Protein AF-A0A424RCD5-F1 (afdb_monomer)

Solvent-accessible surface area (backbone atoms only — not comparable to full-atom values): 13830 Å² total; per-residue (Å²): 140,82,89,87,83,87,81,89,76,94,71,66,87,71,79,89,50,65,74,92,49,44,70,61,50,51,52,49,51,43,37,52,25,28,23,62,54,42,90,41,71,51,64,66,77,45,49,52,58,20,28,84,32,96,59,64,53,74,64,32,55,50,52,47,34,47,45,50,33,60,59,46,42,39,78,43,80,54,61,27,58,76,74,22,81,33,33,68,60,50,53,56,49,51,52,51,46,48,58,62,43,64,76,47,88,55,71,60,46,41,84,61,47,64,70,91,50,71,70,43,50,50,25,42,51,48,43,54,49,23,58,72,72,65,16,54,27,36,39,28,72,28,75,78,38,60,65,47,50,40,38,42,38,58,55,58,87,78,30,38,33,40,30,35,17,67,35,70,66,42,28,62,61,41,57,64,41,53,70,39,48,55,39,78,44,78,79,52,94,50,45,66,62,31,46,23,55,50,40,53,50,43,42,73,68,70,84,45,55,54,82,41,38,30,26,38,50,38,68,57,81,69,46,95,86,35,77,47,79,44,83,44,40,41,50,76,41,43,64,98,81,69,70,83,131

Structure (mmCIF, N/CA/C/O backbone):
data_AF-A0A424RCD5-F1
#
_entry.id   AF-A0A424RCD5-F1
#
loop_
_atom_site.group_PDB
_atom_site.id
_atom_site.type_symbol
_atom_site.label_atom_id
_atom_site.label_alt_id
_atom_site.label_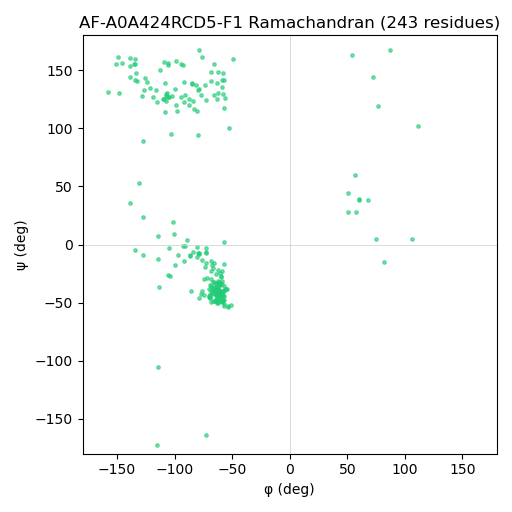comp_id
_atom_site.label_asym_id
_atom_site.label_entity_id
_atom_site.label_seq_id
_atom_site.pdbx_PDB_ins_code
_atom_site.Cartn_x
_atom_site.Cartn_y
_atom_site.Cartn_z
_atom_site.occupancy
_atom_site.B_iso_or_equiv
_atom_site.auth_seq_id
_atom_site.auth_comp_id
_atom_site.auth_asym_id
_atom_site.auth_atom_id
_atom_site.pdbx_PDB_model_num
ATOM 1 N N . ALA A 1 1 ? 18.171 35.944 -37.529 1.00 29.45 1 ALA A N 1
ATOM 2 C CA . ALA A 1 1 ? 18.985 34.961 -38.275 1.00 29.45 1 ALA A CA 1
ATOM 3 C C . ALA A 1 1 ? 19.417 33.894 -37.273 1.00 29.45 1 ALA A C 1
ATOM 5 O O . ALA A 1 1 ? 20.012 34.277 -36.284 1.00 29.45 1 ALA A O 1
ATOM 6 N N . ALA A 1 2 ? 19.064 32.613 -37.350 1.00 27.77 2 ALA A N 1
ATOM 7 C CA . ALA A 1 2 ? 18.501 31.804 -38.424 1.00 27.77 2 ALA A CA 1
ATOM 8 C C . ALA A 1 2 ? 17.348 30.911 -37.910 1.00 27.77 2 ALA A C 1
ATOM 10 O O . ALA A 1 2 ? 17.256 30.610 -36.725 1.00 27.77 2 ALA A O 1
ATOM 11 N N . ASN A 1 3 ? 16.464 30.550 -38.840 1.00 29.45 3 ASN A N 1
ATOM 12 C CA . ASN A 1 3 ? 15.275 29.711 -38.690 1.00 29.45 3 ASN A CA 1
ATOM 13 C C . ASN A 1 3 ? 15.567 28.301 -38.150 1.00 29.45 3 ASN A C 1
ATOM 15 O O . ASN A 1 3 ? 16.514 27.678 -38.616 1.00 29.45 3 ASN A O 1
ATOM 19 N N . LEU A 1 4 ? 14.628 27.732 -37.383 1.00 28.72 4 LEU A N 1
ATOM 20 C CA . LEU A 1 4 ? 13.978 26.475 -37.780 1.00 28.72 4 LEU A CA 1
ATOM 21 C C . LEU A 1 4 ? 12.616 26.297 -37.092 1.00 28.72 4 LEU A C 1
ATOM 23 O O . LEU A 1 4 ? 12.427 26.543 -35.907 1.00 28.72 4 LEU A O 1
ATOM 27 N N . GLN A 1 5 ? 11.654 25.958 -37.939 1.00 31.23 5 GLN A N 1
ATOM 28 C CA . GLN A 1 5 ? 10.218 25.869 -37.737 1.00 31.23 5 GLN A CA 1
ATOM 29 C C . GLN A 1 5 ? 9.789 24.444 -37.332 1.00 31.23 5 GLN A C 1
ATOM 31 O O . GLN A 1 5 ? 10.373 23.486 -37.823 1.00 31.23 5 GLN A O 1
ATOM 36 N N . ARG A 1 6 ? 8.643 24.369 -36.626 1.00 30.14 6 ARG A N 1
ATOM 37 C CA . ARG A 1 6 ? 7.600 23.303 -36.628 1.00 30.14 6 ARG A CA 1
ATOM 38 C C . ARG A 1 6 ? 7.855 21.968 -35.885 1.00 30.14 6 ARG A C 1
ATOM 40 O O . ARG A 1 6 ? 8.606 21.133 -36.356 1.00 30.14 6 ARG A O 1
ATOM 47 N N . GLY A 1 7 ? 6.991 21.705 -34.888 1.00 26.20 7 GLY A N 1
ATOM 48 C CA . GLY A 1 7 ? 6.018 20.590 -34.946 1.00 26.20 7 GLY A CA 1
ATOM 49 C C . GLY A 1 7 ? 6.180 19.374 -34.007 1.00 26.20 7 GLY A C 1
ATOM 50 O O . GLY A 1 7 ? 6.886 18.460 -34.388 1.00 26.20 7 GLY A O 1
ATOM 51 N N . HIS A 1 8 ? 5.371 19.337 -32.922 1.00 32.50 8 HIS A N 1
ATOM 52 C CA . HIS A 1 8 ? 4.776 18.178 -32.181 1.00 32.50 8 HIS A CA 1
ATOM 53 C C . HIS A 1 8 ? 5.672 17.031 -31.634 1.00 32.50 8 HIS A C 1
ATOM 55 O O . HIS A 1 8 ? 6.737 16.796 -32.182 1.00 32.50 8 HIS A O 1
ATOM 61 N N . PRO A 1 9 ? 5.207 16.174 -30.685 1.00 35.12 9 PRO A N 1
ATOM 62 C CA . PRO A 1 9 ? 4.202 16.278 -29.612 1.00 35.12 9 PRO A CA 1
ATOM 63 C C . PRO A 1 9 ? 4.869 16.135 -28.212 1.00 35.12 9 PRO A C 1
ATOM 65 O O . PRO A 1 9 ? 6.084 16.129 -28.100 1.00 35.12 9 PRO A O 1
ATOM 68 N N . CYS A 1 10 ? 4.092 16.052 -27.126 1.00 35.56 10 CYS A N 1
ATOM 69 C CA . CYS A 1 10 ? 4.592 15.821 -25.763 1.00 35.56 10 CYS A CA 1
ATOM 70 C C . CYS A 1 10 ? 5.504 14.580 -25.660 1.00 35.56 10 CYS A C 1
ATOM 72 O O . CYS A 1 10 ? 5.005 13.460 -25.559 1.00 35.56 10 CYS A O 1
ATOM 74 N N . GLU A 1 11 ? 6.820 14.779 -25.638 1.00 37.00 11 GLU A N 1
ATOM 75 C CA . GLU A 1 11 ? 7.787 13.746 -25.276 1.00 37.00 11 GLU A CA 1
ATOM 76 C C . GLU A 1 11 ? 7.954 13.703 -23.752 1.00 37.00 11 GLU A C 1
ATOM 78 O O . GLU A 1 11 ? 7.956 14.727 -23.064 1.00 37.00 11 GLU A O 1
ATOM 83 N N . SER A 1 12 ? 8.036 12.485 -23.218 1.00 45.16 12 SER A N 1
ATOM 84 C CA . SER A 1 12 ? 8.311 12.181 -21.814 1.00 45.16 12 SER A CA 1
ATOM 85 C C . SER A 1 12 ? 9.542 12.955 -21.297 1.00 45.16 12 SER A C 1
ATOM 87 O O . SER A 1 12 ? 10.403 13.318 -22.097 1.00 45.16 12 SER A O 1
ATOM 89 N N . PRO A 1 13 ? 9.722 13.136 -19.972 1.00 48.22 13 PRO A N 1
ATOM 90 C CA . PRO A 1 13 ? 10.833 13.903 -19.372 1.00 48.22 13 PRO A CA 1
ATOM 91 C C . PRO A 1 13 ? 12.272 13.459 -19.732 1.00 48.22 13 PRO A C 1
ATOM 93 O O . PRO A 1 13 ? 13.233 14.008 -19.201 1.00 48.22 13 PRO A O 1
ATOM 96 N N . GLY A 1 14 ? 12.439 12.448 -20.588 1.00 46.38 14 GLY A N 1
ATOM 97 C CA . GLY A 1 14 ? 13.715 11.857 -20.982 1.00 46.38 14 GLY A CA 1
ATOM 98 C C . GLY A 1 14 ? 14.504 12.615 -22.053 1.00 46.38 14 GLY A C 1
ATOM 99 O O . GLY A 1 14 ? 15.600 12.172 -22.373 1.00 46.38 14 GLY A O 1
ATOM 100 N N . VAL A 1 15 ? 14.002 13.726 -22.606 1.00 47.88 15 VAL A N 1
ATOM 101 C CA . VAL A 1 15 ? 14.650 14.391 -23.760 1.00 47.88 15 VAL A CA 1
ATOM 102 C C . VAL A 1 15 ? 15.502 15.613 -23.377 1.00 47.88 15 VAL A C 1
ATOM 104 O O . VAL A 1 15 ? 16.409 15.985 -24.114 1.00 47.88 15 VAL A O 1
ATOM 107 N N . GLU A 1 16 ? 15.331 16.184 -22.179 1.00 64.12 16 GLU A N 1
ATOM 108 C CA . GLU A 1 16 ? 16.123 17.349 -21.722 1.00 64.12 16 GLU A CA 1
ATOM 109 C C . GLU A 1 16 ? 17.210 17.008 -20.683 1.00 64.12 16 GLU A C 1
ATOM 111 O O . GLU A 1 16 ? 17.978 17.874 -20.258 1.00 64.12 16 GLU A O 1
ATOM 116 N N . ILE A 1 17 ? 17.303 15.744 -20.256 1.00 74.19 17 ILE A N 1
ATOM 117 C CA . ILE A 1 17 ? 18.169 15.306 -19.154 1.00 74.19 17 ILE A CA 1
ATOM 118 C C . ILE A 1 17 ? 19.156 14.252 -19.655 1.00 74.19 17 ILE A C 1
ATOM 120 O O . ILE A 1 17 ? 18.783 13.297 -20.328 1.00 74.19 17 ILE A O 1
ATOM 124 N N . ARG A 1 18 ? 20.433 14.395 -19.277 1.00 81.50 18 ARG A N 1
ATOM 125 C CA . ARG A 1 18 ? 21.473 13.420 -19.631 1.00 81.50 18 ARG A CA 1
ATOM 126 C C . ARG A 1 18 ? 21.167 12.046 -19.018 1.00 81.50 18 ARG A C 1
ATOM 128 O O . ARG A 1 18 ? 20.910 11.947 -17.816 1.00 81.50 18 ARG A O 1
ATOM 135 N N . LEU A 1 19 ? 21.214 10.989 -19.828 1.00 81.56 19 LEU A N 1
ATOM 136 C CA . LEU A 1 19 ? 20.795 9.640 -19.423 1.00 81.56 19 LEU A CA 1
ATOM 137 C C . LEU A 1 19 ? 21.582 9.114 -18.212 1.00 81.56 19 LEU A C 1
ATOM 139 O O . LEU A 1 19 ? 21.016 8.454 -17.343 1.00 81.56 19 LEU A O 1
ATOM 143 N N . GLU A 1 20 ? 22.860 9.472 -18.080 1.00 86.62 20 GLU A N 1
ATOM 144 C CA . GLU A 1 20 ? 23.712 9.028 -16.975 1.00 86.62 20 GLU A CA 1
ATOM 145 C C . GLU A 1 20 ? 23.296 9.579 -15.600 1.00 86.62 20 GLU A C 1
ATOM 147 O O . GLU A 1 20 ? 23.665 9.015 -14.568 1.00 86.62 20 GLU A O 1
ATOM 152 N N . VAL A 1 21 ? 22.522 10.673 -15.550 1.00 89.25 21 VAL A N 1
ATOM 153 C CA . VAL A 1 21 ? 22.021 11.235 -14.284 1.00 89.25 21 VAL A CA 1
ATOM 154 C C . VAL A 1 21 ? 20.597 10.797 -13.951 1.00 89.25 21 VAL A C 1
ATOM 156 O O . VAL A 1 21 ? 20.154 11.029 -12.823 1.00 89.25 21 VAL A O 1
ATOM 159 N N . LEU A 1 22 ? 19.893 10.139 -14.878 1.00 87.44 22 LEU A N 1
ATOM 160 C CA . LEU A 1 22 ? 18.488 9.765 -14.717 1.00 87.44 22 LEU A CA 1
ATOM 161 C C . LEU A 1 22 ? 18.237 8.903 -13.461 1.00 87.44 22 LEU A C 1
ATOM 163 O O . LEU A 1 22 ? 17.390 9.306 -12.656 1.00 87.44 22 LEU A O 1
ATOM 167 N N . PRO A 1 23 ? 19.019 7.836 -13.170 1.00 88.06 23 PRO A N 1
ATOM 168 C CA . PRO A 1 23 ? 18.808 7.040 -11.955 1.00 88.06 23 PRO A CA 1
ATOM 169 C C . PRO A 1 23 ? 18.978 7.856 -10.666 1.00 88.06 23 PRO A C 1
ATOM 171 O O . PRO A 1 23 ? 18.259 7.676 -9.683 1.00 88.06 23 PRO A O 1
ATOM 174 N N . ARG A 1 24 ? 19.915 8.816 -10.663 1.00 91.25 24 ARG A N 1
ATOM 175 C CA . ARG A 1 24 ? 20.140 9.702 -9.509 1.00 91.25 24 ARG A CA 1
ATOM 176 C C . ARG A 1 24 ? 18.962 10.650 -9.293 1.00 91.25 24 ARG A C 1
ATOM 178 O O . ARG A 1 24 ? 18.611 10.926 -8.146 1.00 91.25 24 ARG A O 1
ATOM 185 N N . ILE A 1 25 ? 18.376 11.164 -10.372 1.00 92.56 25 ILE A N 1
ATOM 186 C CA . ILE A 1 25 ? 17.228 12.074 -10.315 1.00 92.56 25 ILE A CA 1
ATOM 187 C C . ILE A 1 25 ? 15.981 11.333 -9.840 1.00 92.56 25 ILE A C 1
ATOM 189 O O . ILE A 1 25 ? 15.326 11.832 -8.927 1.00 92.56 25 ILE A O 1
ATOM 193 N N . GLN A 1 26 ? 15.704 10.140 -10.374 1.00 93.12 26 GLN A N 1
ATOM 194 C CA . GLN A 1 26 ? 14.600 9.292 -9.917 1.00 93.12 26 GLN A CA 1
ATOM 195 C C . GLN A 1 26 ? 14.683 9.053 -8.409 1.00 93.12 26 GLN A C 1
ATOM 197 O O . GLN A 1 26 ? 13.758 9.403 -7.675 1.00 93.12 26 GLN A O 1
ATOM 202 N N . ARG A 1 27 ? 15.832 8.563 -7.926 1.00 94.31 27 ARG A N 1
ATOM 203 C CA . ARG A 1 27 ? 16.041 8.310 -6.497 1.00 94.31 27 ARG A CA 1
ATOM 204 C C . ARG A 1 27 ? 15.840 9.558 -5.646 1.00 94.31 27 ARG A C 1
ATOM 206 O O . ARG A 1 27 ? 15.285 9.476 -4.553 1.00 94.31 27 ARG A O 1
ATOM 213 N N . ARG A 1 28 ? 16.299 10.720 -6.124 1.00 95.38 28 ARG A N 1
ATOM 214 C CA . ARG A 1 28 ? 16.092 11.997 -5.429 1.00 95.38 28 ARG A CA 1
ATOM 215 C C . ARG A 1 28 ? 14.606 12.343 -5.339 1.00 95.38 28 ARG A C 1
ATOM 217 O O . ARG A 1 28 ? 14.162 12.725 -4.265 1.00 95.38 28 ARG A O 1
ATOM 224 N N . ILE A 1 29 ? 13.855 12.196 -6.431 1.00 95.94 29 ILE A N 1
ATOM 225 C CA . ILE A 1 29 ? 12.412 12.472 -6.467 1.00 95.94 29 ILE A CA 1
ATOM 226 C C . ILE A 1 29 ? 11.671 11.542 -5.504 1.00 95.94 29 ILE A C 1
ATOM 228 O O . ILE A 1 29 ? 10.932 12.035 -4.656 1.00 95.94 29 ILE A O 1
ATOM 232 N N . ILE A 1 30 ? 11.915 10.230 -5.583 1.00 95.31 30 ILE A N 1
ATOM 233 C CA . ILE A 1 30 ? 11.279 9.234 -4.707 1.00 95.31 30 ILE A CA 1
ATOM 234 C C . ILE A 1 30 ? 11.575 9.546 -3.239 1.00 95.31 30 ILE A C 1
ATOM 236 O O . ILE A 1 30 ? 10.650 9.637 -2.436 1.00 95.31 30 ILE A O 1
ATOM 240 N N . ARG A 1 31 ? 12.842 9.816 -2.897 1.00 96.00 31 ARG A N 1
ATOM 241 C CA . ARG A 1 31 ? 13.234 10.209 -1.538 1.00 96.00 31 ARG A CA 1
ATOM 242 C C . ARG A 1 31 ? 12.489 11.450 -1.059 1.00 96.00 31 ARG A C 1
ATOM 244 O O . ARG A 1 31 ? 11.928 11.434 0.028 1.00 96.00 31 ARG A O 1
ATOM 251 N N . THR A 1 32 ? 12.474 12.524 -1.848 1.00 96.62 32 THR A N 1
ATOM 252 C CA . THR A 1 32 ? 11.785 13.764 -1.464 1.00 96.62 32 THR A CA 1
ATOM 253 C C . THR A 1 32 ? 10.282 13.541 -1.300 1.00 96.62 32 THR A C 1
ATOM 255 O O . THR A 1 32 ? 9.686 14.063 -0.364 1.00 96.62 32 THR A O 1
ATOM 258 N N . CYS A 1 33 ? 9.664 12.743 -2.171 1.00 95.62 33 CYS A N 1
ATOM 259 C CA . CYS A 1 33 ? 8.265 12.351 -2.044 1.00 95.62 33 CYS A CA 1
ATOM 260 C C . CYS A 1 33 ? 8.003 11.596 -0.733 1.00 95.62 33 CYS A C 1
ATOM 262 O O . CYS A 1 33 ? 7.111 11.998 0.013 1.00 95.62 33 CYS A O 1
ATOM 264 N N . ALA A 1 34 ? 8.822 10.591 -0.412 1.00 94.38 34 ALA A N 1
ATOM 265 C CA . ALA A 1 34 ? 8.736 9.831 0.833 1.00 94.38 34 ALA A CA 1
ATOM 266 C C . ALA A 1 34 ? 8.897 10.728 2.075 1.00 94.38 34 ALA A C 1
ATOM 268 O O . ALA A 1 34 ? 8.050 10.703 2.964 1.00 94.38 34 ALA A O 1
ATOM 269 N N . GLU A 1 35 ? 9.915 11.594 2.104 1.00 95.62 35 GLU A N 1
ATOM 270 C CA . GLU A 1 35 ? 10.158 12.544 3.203 1.00 95.62 35 GLU A CA 1
ATOM 271 C C . GLU A 1 35 ? 9.010 13.549 3.390 1.00 95.62 35 GLU A C 1
ATOM 273 O O . GLU A 1 35 ? 8.736 13.983 4.507 1.00 95.62 35 GLU A O 1
ATOM 278 N N . MET A 1 36 ? 8.321 13.930 2.311 1.00 95.38 36 MET A N 1
ATOM 279 C CA . MET A 1 36 ? 7.178 14.851 2.349 1.00 95.38 36 MET A CA 1
ATOM 280 C C . MET A 1 36 ? 5.823 14.145 2.517 1.00 95.38 36 MET A C 1
ATOM 282 O O . MET A 1 36 ? 4.788 14.815 2.516 1.00 95.38 36 MET A O 1
ATOM 286 N N . GLY A 1 37 ? 5.786 12.811 2.588 1.00 93.00 37 GLY A N 1
ATOM 287 C CA . GLY A 1 37 ? 4.535 12.050 2.605 1.00 93.00 37 GLY A CA 1
ATOM 288 C C . GLY A 1 37 ? 3.675 12.280 1.353 1.00 93.00 37 GLY A C 1
ATOM 289 O O . GLY A 1 37 ? 2.450 12.420 1.435 1.00 93.00 37 GLY A O 1
ATOM 290 N N . LYS A 1 38 ? 4.314 12.395 0.188 1.00 92.31 38 LYS A N 1
ATOM 291 C CA . LYS A 1 38 ? 3.658 12.505 -1.116 1.00 92.31 38 LYS A CA 1
ATOM 292 C C . LYS A 1 38 ? 3.844 11.211 -1.887 1.00 92.31 38 LYS A C 1
ATOM 294 O O . LYS A 1 38 ? 4.939 10.671 -1.940 1.00 92.31 38 LYS A O 1
ATOM 299 N N . ARG A 1 39 ? 2.775 10.786 -2.554 1.00 90.31 39 ARG A N 1
ATOM 300 C CA . ARG A 1 39 ? 2.794 9.584 -3.386 1.00 90.31 39 ARG A CA 1
ATOM 301 C C . ARG A 1 39 ? 3.667 9.780 -4.618 1.00 90.31 39 ARG A C 1
ATOM 303 O O . ARG A 1 39 ? 3.594 10.839 -5.249 1.00 90.31 39 ARG A O 1
ATOM 310 N N . VAL A 1 40 ? 4.407 8.747 -4.992 1.00 93.44 40 VAL A N 1
ATOM 311 C CA . VAL A 1 40 ? 5.237 8.707 -6.195 1.00 93.44 40 VAL A CA 1
ATOM 312 C C . VAL A 1 40 ? 4.904 7.478 -7.035 1.00 93.44 40 VAL A C 1
ATOM 314 O O . VAL A 1 40 ? 4.783 6.365 -6.530 1.00 93.44 40 VAL A O 1
ATOM 317 N N . ILE A 1 41 ? 4.740 7.695 -8.338 1.00 94.69 41 ILE A N 1
ATOM 318 C CA . ILE A 1 41 ? 4.523 6.630 -9.317 1.00 94.69 41 ILE A CA 1
ATOM 319 C C . ILE A 1 41 ? 5.727 6.636 -10.247 1.00 94.69 41 ILE A C 1
ATOM 321 O O . ILE A 1 41 ? 6.012 7.662 -10.865 1.00 94.69 41 ILE A O 1
ATOM 325 N N . VAL A 1 42 ? 6.421 5.505 -10.344 1.00 94.44 42 VAL A N 1
ATOM 326 C CA . VAL A 1 42 ? 7.461 5.314 -11.359 1.00 94.44 42 VAL A CA 1
ATOM 327 C C . VAL A 1 42 ? 6.783 4.786 -12.616 1.00 94.44 42 VAL A C 1
ATOM 329 O O . VAL A 1 42 ? 6.018 3.821 -12.566 1.00 94.44 42 VAL A O 1
ATOM 332 N N . ALA A 1 43 ? 6.998 5.470 -13.732 1.00 91.94 43 ALA A N 1
ATOM 333 C CA . ALA A 1 43 ? 6.286 5.222 -14.974 1.00 91.94 43 ALA A CA 1
ATOM 334 C C . ALA A 1 43 ? 7.245 5.196 -16.158 1.00 91.94 43 ALA A C 1
ATOM 336 O O . ALA A 1 43 ? 8.299 5.827 -16.109 1.00 91.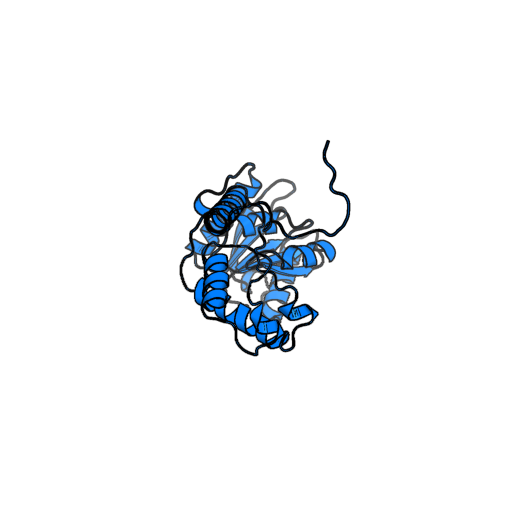94 43 ALA A O 1
ATOM 337 N N . THR A 1 44 ? 6.777 4.563 -17.238 1.00 81.88 44 THR A N 1
ATOM 338 C CA . THR A 1 44 ? 7.439 4.394 -18.544 1.00 81.88 44 THR A CA 1
ATOM 339 C C . THR A 1 44 ? 8.602 3.402 -18.551 1.00 81.88 44 THR A C 1
ATOM 341 O O . THR A 1 44 ? 9.320 3.266 -17.571 1.00 81.88 44 THR A O 1
ATOM 344 N N . HIS A 1 45 ? 8.723 2.679 -19.668 1.00 79.69 45 HIS A N 1
ATOM 345 C CA . HIS A 1 45 ? 9.806 1.744 -20.005 1.00 79.69 45 HIS A CA 1
ATOM 346 C C . HIS A 1 45 ? 10.146 0.685 -18.936 1.00 79.69 45 HIS A C 1
ATOM 348 O O . HIS A 1 45 ? 11.268 0.192 -18.878 1.00 79.69 45 HIS A O 1
ATOM 354 N N . MET A 1 46 ? 9.167 0.294 -18.111 1.00 91.75 46 MET A N 1
ATOM 355 C CA . MET A 1 46 ? 9.393 -0.658 -17.019 1.00 91.75 46 MET A CA 1
ATOM 356 C C . MET A 1 46 ? 9.549 -2.092 -17.539 1.00 91.75 46 MET A C 1
ATOM 358 O O . MET A 1 46 ? 10.416 -2.824 -17.074 1.00 91.75 46 MET A O 1
ATOM 362 N N . LEU A 1 47 ? 8.707 -2.507 -18.493 1.00 94.88 47 LEU A N 1
ATOM 363 C CA . LEU A 1 47 ? 8.733 -3.841 -19.108 1.00 94.88 47 LEU A CA 1
ATOM 364 C C . LEU A 1 47 ? 8.491 -3.740 -20.627 1.00 94.88 47 LEU A C 1
ATOM 366 O O . LEU A 1 47 ? 7.807 -4.576 -21.214 1.00 94.88 47 LEU A O 1
ATOM 370 N N . GLU A 1 48 ? 9.004 -2.689 -21.269 1.00 93.56 48 GLU A N 1
ATOM 371 C CA . GLU A 1 48 ? 8.669 -2.298 -22.645 1.00 93.56 48 GLU A CA 1
ATOM 372 C C . GLU A 1 48 ? 8.859 -3.412 -23.682 1.00 93.56 48 GLU A C 1
ATOM 374 O O . GLU A 1 48 ? 8.017 -3.605 -24.564 1.00 93.56 48 GLU A O 1
ATOM 379 N N . SER A 1 49 ? 9.910 -4.221 -23.551 1.00 95.44 49 SER A N 1
ATOM 380 C CA . SER A 1 49 ? 10.174 -5.354 -24.435 1.00 95.44 49 SER A CA 1
ATOM 381 C C . SER A 1 49 ? 9.027 -6.370 -24.449 1.00 95.44 49 SER A C 1
ATOM 383 O O . SER A 1 49 ? 8.847 -7.082 -25.445 1.00 95.44 49 SER A O 1
ATOM 385 N N . MET A 1 50 ? 8.197 -6.398 -23.398 1.00 95.56 50 MET A N 1
ATOM 386 C CA . MET A 1 50 ? 7.025 -7.263 -23.300 1.00 95.56 50 MET A CA 1
ATOM 387 C C . MET A 1 50 ? 5.848 -6.845 -24.190 1.00 95.56 50 MET A C 1
ATOM 389 O O . MET A 1 50 ? 4.882 -7.598 -24.330 1.00 95.56 50 MET A O 1
ATOM 393 N N . ILE A 1 51 ? 5.924 -5.684 -24.851 1.00 94.62 51 ILE A N 1
ATOM 394 C CA . ILE A 1 51 ? 4.986 -5.324 -25.923 1.00 94.62 51 ILE A CA 1
ATOM 395 C C . ILE A 1 51 ? 5.034 -6.388 -27.029 1.00 94.62 51 ILE A C 1
ATOM 397 O O . ILE A 1 51 ? 3.989 -6.844 -27.502 1.00 94.62 51 ILE A O 1
ATOM 401 N N . ALA A 1 52 ? 6.243 -6.812 -27.409 1.00 95.94 52 ALA A N 1
ATOM 402 C CA . ALA A 1 52 ? 6.471 -7.784 -28.474 1.00 95.94 52 ALA A CA 1
ATOM 403 C C . ALA A 1 52 ? 6.835 -9.187 -27.960 1.00 95.94 52 ALA A C 1
ATOM 405 O O . ALA A 1 52 ? 6.547 -10.167 -28.651 1.00 95.94 52 ALA A O 1
ATOM 406 N N . ASN A 1 53 ? 7.440 -9.293 -26.771 1.00 95.88 53 ASN A N 1
ATOM 407 C CA . ASN A 1 53 ? 8.009 -10.532 -26.238 1.00 95.88 53 ASN A CA 1
ATOM 408 C C . ASN A 1 53 ? 7.247 -11.059 -25.017 1.00 95.88 53 ASN A C 1
ATOM 410 O O . ASN A 1 53 ? 6.708 -10.312 -24.212 1.00 95.88 53 ASN A O 1
ATOM 414 N N . ALA A 1 54 ? 7.246 -12.376 -24.822 1.00 94.56 54 ALA A N 1
ATOM 415 C CA . ALA A 1 54 ? 6.556 -12.983 -23.683 1.00 94.56 54 ALA A CA 1
ATOM 416 C C . ALA A 1 54 ? 7.340 -12.898 -22.358 1.00 94.56 54 ALA A C 1
ATOM 418 O O . ALA A 1 54 ? 6.814 -13.328 -21.328 1.00 94.56 54 ALA A O 1
ATOM 419 N N . MET A 1 55 ? 8.594 -12.440 -22.385 1.00 95.81 55 MET A N 1
ATOM 420 C CA . MET A 1 55 ? 9.480 -12.295 -21.226 1.00 95.81 55 MET A CA 1
ATOM 421 C C . MET A 1 55 ? 10.247 -10.973 -21.326 1.00 95.81 55 MET A C 1
ATOM 423 O O . MET A 1 55 ? 10.628 -10.608 -22.441 1.00 95.81 55 MET A O 1
ATOM 427 N N . PRO A 1 56 ? 10.501 -10.293 -20.196 1.00 96.69 56 PRO A N 1
ATOM 428 C CA . PRO A 1 56 ? 11.319 -9.093 -20.176 1.00 96.69 56 PRO A CA 1
ATOM 429 C C . PRO A 1 56 ? 12.812 -9.426 -20.233 1.00 96.69 56 PRO A C 1
ATOM 431 O O . PRO A 1 56 ? 13.250 -10.558 -20.002 1.00 96.69 56 PRO A O 1
ATOM 434 N N . THR A 1 57 ? 13.610 -8.400 -20.481 1.00 96.88 57 THR A N 1
ATOM 435 C CA . THR A 1 57 ? 15.065 -8.439 -20.379 1.00 96.88 57 THR A CA 1
ATOM 436 C C . THR A 1 57 ? 15.528 -8.400 -18.919 1.00 96.88 57 THR A C 1
ATOM 438 O O . THR A 1 57 ? 14.817 -7.964 -18.014 1.00 96.88 57 THR A O 1
ATOM 441 N N . ARG A 1 58 ? 16.780 -8.807 -18.671 1.00 95.75 58 ARG A N 1
ATOM 442 C CA . ARG A 1 58 ? 17.392 -8.704 -17.331 1.00 95.75 58 ARG A CA 1
ATOM 443 C C . ARG A 1 58 ? 17.483 -7.260 -16.827 1.00 95.75 58 ARG A C 1
ATOM 445 O O . ARG A 1 58 ? 17.399 -7.041 -15.620 1.00 95.75 58 ARG A O 1
ATOM 452 N N . ALA A 1 59 ? 17.676 -6.304 -17.736 1.00 93.44 59 ALA A N 1
ATOM 453 C CA . ALA A 1 59 ? 17.765 -4.889 -17.399 1.00 93.44 59 ALA A CA 1
ATOM 454 C C . ALA A 1 59 ? 16.421 -4.370 -16.869 1.00 93.44 59 ALA A C 1
ATOM 456 O O . ALA A 1 59 ? 16.383 -3.832 -15.772 1.00 93.44 59 ALA A O 1
ATOM 457 N N . GLU A 1 60 ? 15.321 -4.650 -17.572 1.00 95.62 60 GLU A N 1
ATOM 458 C CA . GLU A 1 60 ? 13.962 -4.264 -17.159 1.00 95.62 60 GLU A CA 1
ATOM 459 C C . GLU A 1 60 ? 13.561 -4.877 -15.813 1.00 95.62 60 GLU A C 1
ATOM 461 O O . GLU A 1 60 ? 13.045 -4.188 -14.938 1.00 95.62 60 GLU A O 1
ATOM 466 N N . VAL A 1 61 ? 13.873 -6.161 -15.594 1.00 96.25 61 VAL A N 1
ATOM 467 C CA . VAL A 1 61 ? 13.636 -6.807 -14.290 1.00 96.25 61 VAL A CA 1
ATOM 468 C C . VAL A 1 61 ? 14.381 -6.076 -13.171 1.00 96.25 61 VAL A C 1
ATOM 470 O O . VAL A 1 61 ? 13.829 -5.872 -12.091 1.00 96.25 61 VAL A O 1
ATOM 473 N N . THR A 1 62 ? 15.627 -5.671 -13.429 1.00 94.38 62 THR A N 1
ATOM 474 C CA . THR A 1 62 ? 16.447 -4.932 -12.460 1.00 94.38 62 THR A CA 1
ATOM 475 C C . THR A 1 62 ? 15.887 -3.532 -12.211 1.00 94.38 62 THR A C 1
ATOM 477 O O . THR A 1 62 ? 15.898 -3.073 -11.073 1.00 94.38 62 THR A O 1
ATOM 480 N N . ASP A 1 63 ? 15.361 -2.869 -13.238 1.00 93.62 63 ASP A N 1
ATOM 481 C CA . ASP A 1 63 ? 14.813 -1.517 -13.129 1.00 93.62 63 ASP A CA 1
ATOM 482 C C . ASP A 1 63 ? 13.501 -1.493 -12.329 1.00 93.62 63 ASP A C 1
ATOM 484 O O . ASP A 1 63 ? 13.354 -0.707 -11.390 1.00 93.62 63 ASP A O 1
ATOM 488 N N . VAL A 1 64 ? 12.598 -2.448 -12.593 1.00 95.69 64 VAL A N 1
ATOM 489 C CA . VAL A 1 64 ? 11.392 -2.674 -11.777 1.00 95.69 64 VAL A CA 1
ATOM 490 C C . VAL A 1 64 ? 11.775 -2.977 -10.330 1.00 95.69 64 VAL A C 1
ATOM 492 O O . VAL A 1 64 ? 11.244 -2.352 -9.412 1.00 95.69 64 VAL A O 1
ATOM 495 N N . ALA A 1 65 ? 12.719 -3.896 -10.107 1.00 95.12 65 ALA A N 1
ATOM 496 C CA . ALA A 1 65 ? 13.170 -4.242 -8.762 1.00 95.12 65 ALA A CA 1
ATOM 497 C C . ALA A 1 65 ? 13.768 -3.030 -8.029 1.00 95.12 65 ALA A C 1
ATOM 499 O O . ALA A 1 65 ? 13.469 -2.817 -6.857 1.00 95.12 65 ALA A O 1
ATOM 500 N N . ASN A 1 66 ? 14.556 -2.194 -8.708 1.00 94.12 66 ASN A N 1
ATOM 501 C CA . ASN A 1 66 ? 15.113 -0.979 -8.119 1.00 94.12 66 ASN A CA 1
ATOM 502 C C . ASN A 1 66 ? 14.022 0.026 -7.737 1.00 94.12 66 ASN A C 1
ATOM 504 O O . ASN A 1 66 ? 14.081 0.568 -6.639 1.00 94.12 66 ASN A O 1
ATOM 508 N N . ALA A 1 67 ? 13.007 0.238 -8.578 1.00 94.25 67 ALA A N 1
ATOM 509 C CA . ALA A 1 67 ? 11.890 1.127 -8.251 1.00 94.25 67 ALA A CA 1
ATOM 510 C C . ALA A 1 67 ? 11.115 0.656 -7.003 1.00 94.25 67 ALA A C 1
ATOM 512 O O . ALA A 1 67 ? 10.760 1.470 -6.147 1.00 94.25 67 ALA A O 1
ATOM 513 N N . VAL A 1 68 ? 10.900 -0.658 -6.858 1.00 93.81 68 VAL A N 1
ATOM 514 C CA . VAL A 1 68 ? 10.277 -1.245 -5.656 1.00 93.81 68 VAL A CA 1
ATOM 515 C C . VAL A 1 68 ? 11.190 -1.113 -4.432 1.00 93.81 68 VAL A C 1
ATOM 517 O O . VAL A 1 68 ? 10.722 -0.764 -3.348 1.00 93.81 68 VAL A O 1
ATOM 520 N N . TYR A 1 69 ? 12.492 -1.358 -4.597 1.00 93.25 69 TYR A N 1
ATOM 521 C CA . TYR A 1 69 ? 13.494 -1.259 -3.530 1.00 93.25 69 TYR A CA 1
ATOM 522 C C . TYR A 1 69 ? 13.699 0.184 -3.037 1.00 93.25 69 TYR A C 1
ATOM 524 O O . TYR A 1 69 ? 13.941 0.420 -1.852 1.00 93.25 69 TYR A O 1
ATOM 532 N N . GLU A 1 70 ? 13.549 1.157 -3.937 1.00 93.19 70 GLU A N 1
ATOM 533 C CA . GLU A 1 70 ? 13.506 2.593 -3.641 1.00 93.19 70 GLU A CA 1
ATOM 534 C C . GLU A 1 70 ? 12.194 3.027 -2.965 1.00 93.19 70 GLU A C 1
ATOM 536 O O . GLU A 1 70 ? 12.090 4.175 -2.546 1.00 93.19 70 GLU A O 1
ATOM 541 N N . GLU A 1 71 ? 11.244 2.103 -2.790 1.00 91.44 71 GLU A N 1
ATOM 542 C CA . GLU A 1 71 ? 9.958 2.287 -2.114 1.00 91.44 71 GLU A CA 1
ATOM 543 C C . GLU A 1 71 ? 8.976 3.212 -2.845 1.00 91.44 71 GLU A C 1
ATOM 545 O O . GLU A 1 71 ? 8.225 3.956 -2.216 1.00 91.44 71 GLU A O 1
ATOM 550 N N . ALA A 1 72 ? 8.930 3.141 -4.180 1.00 92.50 72 ALA A N 1
ATOM 551 C CA . ALA A 1 72 ? 7.858 3.784 -4.936 1.00 92.50 72 ALA A CA 1
ATOM 552 C C . ALA A 1 72 ? 6.467 3.256 -4.518 1.00 92.50 72 ALA A C 1
ATOM 554 O O . ALA A 1 72 ? 6.294 2.057 -4.292 1.00 92.50 72 ALA A O 1
ATOM 555 N N . ASP A 1 73 ? 5.453 4.130 -4.457 1.00 90.25 73 ASP A N 1
ATOM 556 C CA . ASP A 1 73 ? 4.092 3.728 -4.067 1.00 90.25 73 ASP A CA 1
ATOM 557 C C . ASP A 1 73 ? 3.414 2.853 -5.122 1.00 90.25 73 ASP A C 1
ATOM 559 O O . ASP A 1 73 ? 2.614 1.977 -4.793 1.00 90.25 73 ASP A O 1
ATOM 563 N N . ALA A 1 74 ? 3.705 3.121 -6.396 1.00 92.50 74 ALA A N 1
ATOM 564 C CA . ALA A 1 74 ? 3.181 2.360 -7.515 1.00 92.50 74 ALA A CA 1
ATOM 565 C C . ALA A 1 74 ? 4.142 2.370 -8.706 1.00 92.50 74 ALA A C 1
ATOM 567 O O . ALA A 1 74 ? 4.919 3.306 -8.913 1.00 92.50 74 ALA A O 1
ATOM 568 N N . ILE A 1 75 ? 4.013 1.332 -9.528 1.00 94.12 75 ILE A N 1
ATOM 569 C CA . ILE A 1 75 ? 4.688 1.212 -10.816 1.00 94.12 75 ILE A CA 1
ATOM 570 C C . ILE A 1 75 ? 3.624 1.182 -11.908 1.00 94.12 75 ILE A C 1
ATOM 572 O O . ILE A 1 75 ? 2.621 0.476 -11.793 1.00 94.12 75 ILE A O 1
ATOM 576 N N . MET A 1 76 ? 3.833 1.968 -12.961 1.00 95.44 76 MET A N 1
ATOM 577 C CA . MET A 1 76 ? 2.905 2.093 -14.077 1.00 95.44 76 MET A CA 1
ATOM 578 C C . MET A 1 76 ? 3.407 1.340 -15.309 1.00 95.44 76 MET A C 1
ATOM 580 O O . MET A 1 76 ? 4.496 1.607 -15.813 1.00 95.44 76 MET A O 1
ATOM 584 N N . LEU A 1 77 ? 2.546 0.473 -15.840 1.00 94.44 77 LEU A N 1
ATOM 585 C CA . LEU A 1 77 ? 2.673 -0.094 -17.181 1.00 94.44 77 LEU A CA 1
ATOM 586 C C . LEU A 1 77 ? 1.913 0.788 -18.176 1.00 94.44 77 LEU A C 1
ATOM 588 O O . LEU A 1 77 ? 0.827 1.281 -17.874 1.00 94.44 77 LEU A O 1
ATOM 592 N N . SER A 1 78 ? 2.493 0.992 -19.353 1.00 93.12 78 SER A N 1
ATOM 593 C CA . SER A 1 78 ? 1.980 1.856 -20.417 1.00 93.12 78 SER A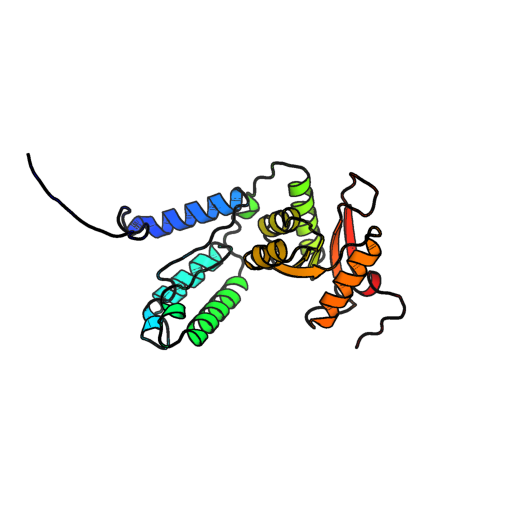 CA 1
ATOM 594 C C . SER A 1 78 ? 1.604 1.013 -21.643 1.00 93.12 78 SER A C 1
ATOM 596 O O . SER A 1 78 ? 0.592 0.303 -21.622 1.00 93.12 78 SER A O 1
ATOM 598 N N . GLY A 1 79 ? 2.413 1.054 -22.709 1.00 92.12 79 GLY A N 1
ATOM 599 C CA . GLY A 1 79 ? 2.169 0.309 -23.945 1.00 92.12 79 GLY A CA 1
ATOM 600 C C . GLY A 1 79 ? 2.097 -1.204 -23.733 1.00 92.12 79 GLY A C 1
ATOM 601 O O . GLY A 1 79 ? 1.352 -1.884 -24.437 1.00 92.12 79 GLY A O 1
ATOM 602 N N . GLU A 1 80 ? 2.780 -1.719 -22.709 1.00 94.44 80 GLU A N 1
ATOM 603 C CA . GLU A 1 80 ? 2.832 -3.137 -22.360 1.00 94.44 80 GLU A CA 1
ATOM 604 C C . GLU A 1 80 ? 1.446 -3.738 -22.099 1.00 94.44 80 GLU A C 1
ATOM 606 O O . GLU A 1 80 ? 1.195 -4.892 -22.444 1.00 94.44 80 GLU A O 1
ATOM 611 N N . THR A 1 81 ? 0.539 -2.958 -21.500 1.00 93.75 81 THR A N 1
ATOM 612 C CA . THR A 1 81 ? -0.826 -3.407 -21.175 1.00 93.75 81 THR A CA 1
ATOM 613 C C . THR A 1 81 ? -1.886 -2.823 -22.099 1.00 93.75 81 THR A C 1
ATOM 615 O O . THR A 1 81 ? -2.923 -3.451 -22.294 1.00 93.75 81 THR A O 1
ATOM 618 N N . ALA A 1 82 ? -1.630 -1.651 -22.689 1.00 92.75 82 ALA A N 1
ATOM 619 C CA . ALA A 1 82 ? -2.579 -0.979 -23.570 1.00 92.75 82 ALA A CA 1
ATOM 620 C C . ALA A 1 82 ? -2.648 -1.604 -24.973 1.00 92.75 82 ALA A C 1
ATOM 622 O O . ALA A 1 82 ? -3.737 -1.754 -25.523 1.00 92.75 82 ALA A O 1
ATOM 623 N N . VAL A 1 83 ? -1.495 -1.951 -25.556 1.00 93.25 83 VAL A N 1
ATOM 624 C CA . VAL A 1 83 ? -1.385 -2.453 -26.942 1.00 93.25 83 VAL A CA 1
ATOM 625 C C . VAL A 1 83 ? -0.483 -3.686 -27.074 1.00 93.25 83 VAL A C 1
ATOM 627 O O . VAL A 1 83 ? -0.357 -4.247 -28.162 1.00 93.25 83 VAL A O 1
ATOM 630 N N . GLY A 1 84 ? 0.166 -4.103 -25.985 1.00 92.25 84 GLY A N 1
ATOM 631 C CA . GLY A 1 84 ? 1.092 -5.229 -25.967 1.00 92.25 84 GLY A CA 1
ATOM 632 C C . GLY A 1 84 ? 0.423 -6.576 -26.241 1.00 92.25 84 GLY A C 1
ATOM 633 O O . GLY A 1 84 ? -0.762 -6.781 -25.981 1.00 92.25 84 GLY A O 1
ATOM 634 N N . ARG A 1 85 ? 1.213 -7.535 -26.737 1.00 95.75 85 ARG A N 1
ATOM 635 C CA . ARG A 1 85 ? 0.749 -8.902 -27.036 1.00 95.75 85 ARG A CA 1
ATOM 636 C C . ARG A 1 85 ? 0.510 -9.754 -25.786 1.00 95.75 85 ARG A C 1
ATOM 638 O O . ARG A 1 85 ? -0.198 -10.755 -25.864 1.00 95.75 85 ARG A O 1
ATOM 645 N N . TYR A 1 86 ? 1.094 -9.375 -24.646 1.00 95.75 86 TYR A N 1
ATOM 646 C CA . TYR A 1 86 ? 1.083 -10.163 -23.408 1.00 95.75 86 TYR A CA 1
ATOM 647 C C . TYR A 1 86 ? 0.663 -9.342 -22.168 1.00 95.75 86 TYR A C 1
ATOM 649 O O . TYR A 1 86 ? 1.372 -9.359 -21.159 1.00 95.75 86 TYR A O 1
ATOM 657 N N . PRO A 1 87 ? -0.491 -8.644 -22.187 1.00 95.81 87 PRO A N 1
ATOM 658 C CA . PRO A 1 87 ? -0.851 -7.673 -21.149 1.00 95.81 87 PRO A CA 1
ATOM 659 C C . PRO A 1 87 ? -1.023 -8.314 -19.763 1.00 95.81 87 PRO A C 1
ATOM 661 O O . PRO A 1 87 ? -0.505 -7.803 -18.774 1.00 95.81 87 PRO A O 1
ATOM 664 N N . ILE A 1 88 ? -1.689 -9.472 -19.689 1.00 96.62 88 ILE A N 1
ATOM 665 C CA . ILE A 1 88 ? -1.915 -10.200 -18.428 1.00 96.62 88 ILE A CA 1
ATOM 666 C C . ILE A 1 88 ? -0.582 -10.687 -17.848 1.00 96.62 88 ILE A C 1
ATOM 668 O O . ILE A 1 88 ? -0.272 -10.434 -16.687 1.00 96.62 88 ILE A O 1
ATOM 672 N N . LYS A 1 89 ? 0.247 -11.320 -18.686 1.00 96.62 89 LYS A N 1
ATOM 673 C CA . LYS A 1 89 ? 1.549 -11.858 -18.275 1.00 96.62 89 LYS A CA 1
ATOM 674 C C . LYS A 1 89 ? 2.509 -10.762 -17.807 1.00 96.62 89 LYS A C 1
ATOM 676 O O . LYS A 1 89 ? 3.310 -11.001 -16.908 1.00 96.62 89 LYS A O 1
ATOM 681 N N . CYS A 1 90 ? 2.428 -9.569 -18.396 1.00 95.75 90 CYS A N 1
ATOM 682 C CA . CYS A 1 90 ? 3.202 -8.411 -17.961 1.00 95.75 90 CYS A CA 1
ATOM 683 C C . CYS A 1 90 ? 2.862 -8.022 -16.514 1.00 95.75 90 CYS A C 1
ATOM 685 O O . CYS A 1 90 ? 3.759 -7.903 -15.680 1.00 95.75 90 CYS A O 1
ATOM 687 N N . VAL A 1 91 ? 1.568 -7.945 -16.180 1.00 96.81 91 VAL A N 1
ATOM 688 C CA . VAL A 1 91 ? 1.107 -7.675 -14.808 1.00 96.81 91 VAL A CA 1
ATOM 689 C C . VAL A 1 91 ? 1.546 -8.780 -13.839 1.00 96.81 91 VAL A C 1
ATOM 691 O O . VAL A 1 91 ? 2.033 -8.478 -12.754 1.00 96.81 91 VAL A O 1
ATOM 694 N N . GLU A 1 92 ? 1.446 -10.054 -14.230 1.00 97.62 92 GLU A N 1
ATOM 695 C CA . GLU A 1 92 ? 1.899 -11.188 -13.406 1.00 97.62 92 GLU A CA 1
ATOM 696 C C . GLU A 1 92 ? 3.414 -11.184 -13.153 1.00 97.62 92 GLU A C 1
ATOM 698 O O . GLU A 1 92 ? 3.882 -11.593 -12.090 1.00 97.62 92 GLU A O 1
ATOM 703 N N . ILE A 1 93 ? 4.217 -10.772 -14.137 1.00 96.75 93 ILE A N 1
ATOM 704 C CA . ILE A 1 93 ? 5.667 -10.637 -13.970 1.00 96.75 93 ILE A CA 1
ATOM 705 C C . ILE A 1 93 ? 5.988 -9.467 -13.043 1.00 96.75 93 ILE A C 1
ATOM 707 O O . ILE A 1 93 ? 6.787 -9.647 -12.126 1.00 96.75 93 ILE A O 1
ATOM 711 N N . LEU A 1 94 ? 5.336 -8.316 -13.224 1.00 96.69 94 LEU A N 1
ATOM 712 C CA . LEU A 1 94 ? 5.506 -7.163 -12.341 1.00 96.69 94 LEU A CA 1
ATOM 713 C C . LEU A 1 94 ? 5.151 -7.511 -10.888 1.00 96.69 94 LEU A C 1
ATOM 715 O O . LEU A 1 94 ? 5.946 -7.226 -9.996 1.00 96.69 94 LEU A O 1
ATOM 719 N N . ASP A 1 95 ? 4.016 -8.178 -10.648 1.00 96.12 95 ASP A N 1
ATOM 720 C CA . ASP A 1 95 ? 3.604 -8.624 -9.306 1.00 96.12 95 ASP A CA 1
ATOM 721 C C . ASP A 1 95 ? 4.637 -9.578 -8.683 1.00 96.12 95 ASP A C 1
ATOM 723 O O . ASP A 1 95 ? 5.008 -9.416 -7.520 1.00 96.12 95 ASP A O 1
ATOM 727 N N . ARG A 1 96 ? 5.183 -10.524 -9.460 1.00 96.56 96 ARG A N 1
ATOM 728 C CA . ARG A 1 96 ? 6.237 -11.431 -8.976 1.00 96.56 96 ARG A CA 1
ATOM 729 C C . ARG A 1 96 ? 7.528 -10.706 -8.611 1.00 96.56 96 ARG A C 1
ATOM 731 O O . ARG A 1 96 ? 8.106 -11.021 -7.572 1.00 96.56 96 ARG A O 1
ATOM 738 N N . ILE A 1 97 ? 7.976 -9.757 -9.437 1.00 96.38 97 ILE A N 1
ATOM 739 C CA . ILE A 1 97 ? 9.171 -8.952 -9.144 1.00 96.38 97 ILE A CA 1
ATOM 740 C C . ILE A 1 97 ? 8.933 -8.143 -7.868 1.00 96.38 97 ILE A C 1
ATOM 742 O O . ILE A 1 97 ? 9.744 -8.222 -6.950 1.00 96.38 97 ILE A O 1
ATOM 746 N N . ALA A 1 98 ? 7.793 -7.454 -7.767 1.00 94.75 98 ALA A N 1
ATOM 747 C CA . ALA A 1 98 ? 7.450 -6.648 -6.601 1.00 94.75 98 ALA A CA 1
ATOM 748 C C . ALA A 1 98 ? 7.452 -7.476 -5.310 1.00 94.75 98 ALA A C 1
ATOM 750 O O . ALA A 1 98 ? 8.206 -7.159 -4.393 1.00 94.75 98 ALA A O 1
ATOM 751 N N . ARG A 1 99 ? 6.720 -8.598 -5.267 1.00 93.38 99 ARG A N 1
ATOM 752 C CA . ARG A 1 99 ? 6.686 -9.487 -4.090 1.00 93.38 99 ARG A CA 1
ATOM 753 C C . ARG A 1 99 ? 8.065 -10.017 -3.707 1.00 93.38 99 ARG A C 1
ATOM 755 O O . ARG A 1 99 ? 8.371 -10.124 -2.523 1.00 93.38 99 ARG A O 1
ATOM 762 N N . SER A 1 100 ? 8.886 -10.366 -4.699 1.00 94.44 100 SER A N 1
ATOM 763 C CA . SER A 1 100 ? 10.244 -10.853 -4.455 1.00 94.44 100 SER A CA 1
ATOM 764 C C . SER A 1 100 ? 11.162 -9.763 -3.907 1.00 94.44 100 SER A C 1
ATOM 766 O O . SER A 1 100 ? 12.044 -10.064 -3.112 1.00 94.44 100 SER A O 1
ATOM 768 N N . THR A 1 101 ? 11.006 -8.511 -4.334 1.00 93.69 101 THR A N 1
ATOM 769 C CA . THR A 1 101 ? 11.816 -7.401 -3.823 1.00 93.69 101 THR A CA 1
ATOM 770 C C . THR A 1 101 ? 11.354 -6.975 -2.428 1.00 93.69 101 THR A C 1
ATOM 772 O O . THR A 1 101 ? 12.187 -6.748 -1.549 1.00 93.69 101 THR A O 1
ATOM 775 N N . GLU A 1 102 ? 10.041 -6.943 -2.192 1.00 90.88 102 GLU A N 1
ATOM 776 C CA . GLU A 1 102 ? 9.417 -6.573 -0.914 1.00 90.88 102 GLU A CA 1
ATOM 777 C C . GLU A 1 102 ? 9.715 -7.546 0.234 1.00 90.88 102 GLU A C 1
ATOM 779 O O . GLU A 1 102 ? 9.554 -7.185 1.397 1.00 90.88 102 GLU A O 1
ATOM 784 N N . SER A 1 103 ? 10.202 -8.761 -0.050 1.00 86.50 103 SER A N 1
ATOM 785 C CA . SER A 1 103 ? 10.672 -9.669 1.006 1.00 86.50 103 SER A CA 1
ATOM 786 C C . SER A 1 103 ? 11.941 -9.170 1.706 1.00 86.50 103 SER A C 1
ATOM 788 O O . SER A 1 103 ? 12.287 -9.657 2.782 1.00 86.50 103 SER A O 1
ATOM 790 N N . SER A 1 104 ? 12.657 -8.227 1.089 1.00 82.06 104 SER A N 1
ATOM 791 C CA . SER A 1 104 ? 13.831 -7.567 1.652 1.00 82.06 104 SER A CA 1
ATOM 792 C C . SER A 1 104 ? 13.505 -6.138 2.077 1.00 82.06 104 SE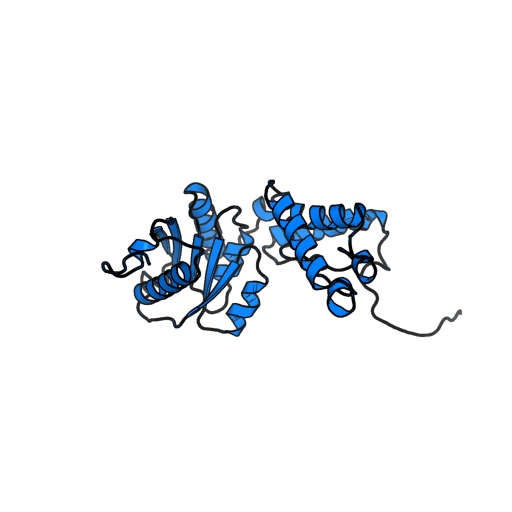R A C 1
ATOM 794 O O . SER A 1 104 ? 12.585 -5.503 1.564 1.00 82.06 104 SER A O 1
ATOM 796 N N . ARG A 1 105 ? 14.267 -5.616 3.039 1.00 78.62 105 ARG A N 1
ATOM 797 C CA . ARG A 1 105 ? 14.076 -4.248 3.523 1.00 78.62 105 ARG A CA 1
ATOM 798 C C . ARG A 1 105 ? 14.577 -3.257 2.464 1.00 78.62 105 ARG A C 1
ATOM 800 O O . ARG A 1 105 ? 15.736 -3.354 2.075 1.00 78.62 105 ARG A O 1
ATOM 807 N N . GLY A 1 106 ? 13.717 -2.332 2.029 1.00 85.56 106 GLY A N 1
ATOM 808 C CA . GLY A 1 106 ? 14.051 -1.276 1.062 1.00 85.56 106 GLY A CA 1
ATOM 809 C C . GLY A 1 106 ? 14.944 -0.166 1.634 1.00 85.56 106 GLY A C 1
ATOM 810 O O . GLY A 1 106 ? 15.551 -0.318 2.696 1.00 85.56 106 GLY A O 1
ATOM 811 N N . LEU A 1 107 ? 15.009 0.975 0.939 1.00 87.69 107 LEU A N 1
ATOM 812 C CA . LEU A 1 107 ? 15.870 2.114 1.309 1.00 87.69 107 LEU A CA 1
ATOM 813 C C . LEU A 1 107 ? 15.376 2.977 2.479 1.00 87.69 107 LEU A C 1
ATOM 815 O O . LEU A 1 107 ? 16.171 3.741 3.028 1.00 87.69 107 LEU A O 1
ATOM 819 N N . ARG A 1 108 ? 14.119 2.826 2.906 1.00 87.00 108 ARG A N 1
ATOM 820 C CA . ARG A 1 108 ? 13.553 3.415 4.135 1.00 87.00 108 ARG A CA 1
ATOM 821 C C . ARG A 1 108 ? 13.603 4.938 4.153 1.00 87.00 108 ARG A C 1
ATOM 823 O O . ARG A 1 108 ? 13.853 5.554 5.186 1.00 87.00 108 ARG A O 1
ATOM 830 N N . PHE A 1 109 ? 13.351 5.577 3.011 1.00 90.19 109 PHE A N 1
ATOM 831 C CA . PHE A 1 109 ? 13.341 7.045 2.944 1.00 90.19 109 PHE A CA 1
ATOM 832 C C . PHE A 1 109 ? 12.282 7.659 3.870 1.00 90.19 109 PHE A C 1
ATOM 834 O O . PHE A 1 109 ? 12.444 8.781 4.348 1.00 90.19 109 PHE A O 1
ATOM 841 N N . THR A 1 110 ? 11.239 6.892 4.178 1.00 90.12 110 THR A N 1
ATOM 842 C CA . THR A 1 110 ? 10.168 7.246 5.110 1.00 90.12 110 THR A CA 1
ATOM 843 C C . THR A 1 110 ? 10.616 7.313 6.570 1.00 90.12 110 THR A C 1
ATOM 845 O O . THR A 1 110 ? 9.904 7.903 7.374 1.00 90.12 110 THR A O 1
ATOM 848 N N . ASP A 1 111 ? 11.799 6.796 6.933 1.00 90.56 111 ASP A N 1
ATOM 849 C CA . ASP A 1 111 ? 12.371 6.990 8.277 1.00 90.56 111 ASP A CA 1
ATOM 850 C C . ASP A 1 111 ? 12.646 8.495 8.551 1.00 90.56 111 ASP A C 1
ATOM 852 O O . ASP A 1 111 ? 12.665 8.922 9.703 1.00 90.56 111 ASP A O 1
ATOM 856 N N . ASN A 1 112 ? 12.778 9.315 7.496 1.00 93.50 112 ASN A N 1
ATOM 857 C CA . ASN A 1 112 ? 12.925 10.777 7.558 1.00 93.50 112 ASN A CA 1
ATOM 858 C C . ASN A 1 112 ? 11.616 11.537 7.248 1.00 93.50 112 ASN A C 1
ATOM 860 O O . ASN A 1 112 ? 11.656 12.713 6.869 1.00 93.50 112 ASN A O 1
ATOM 864 N N . LEU A 1 113 ? 10.457 10.875 7.346 1.00 95.38 113 LEU A N 1
ATOM 865 C CA . LEU A 1 113 ? 9.154 11.487 7.086 1.00 95.38 113 LEU A CA 1
ATOM 866 C C . LEU A 1 113 ? 8.939 12.723 7.973 1.00 95.38 113 LEU A C 1
ATOM 868 O O . LEU A 1 113 ? 9.018 12.664 9.200 1.00 95.38 113 LEU A O 1
ATOM 872 N N . ARG A 1 114 ? 8.615 13.852 7.341 1.00 94.81 114 ARG A N 1
ATOM 873 C CA . ARG A 1 114 ? 8.299 15.108 8.021 1.00 94.81 114 ARG A CA 1
ATOM 874 C C . ARG A 1 114 ? 6.833 15.116 8.435 1.00 94.81 114 ARG A C 1
ATOM 876 O O . ARG A 1 114 ? 5.936 14.970 7.604 1.00 94.81 114 ARG A O 1
ATOM 883 N N . LEU A 1 115 ? 6.604 15.307 9.728 1.00 95.19 115 LEU A N 1
ATOM 884 C CA . LEU A 1 115 ? 5.277 15.400 10.327 1.00 95.19 115 LEU A CA 1
ATOM 885 C C . LEU A 1 115 ? 5.012 16.873 10.672 1.00 95.19 115 LEU A C 1
ATOM 887 O O . LEU A 1 115 ? 5.836 17.518 11.313 1.00 95.19 115 LEU A O 1
ATOM 891 N N . GLU A 1 116 ? 3.888 17.407 10.205 1.00 92.62 116 GLU A N 1
ATOM 892 C CA . GLU A 1 116 ? 3.516 18.826 10.303 1.00 92.62 116 GLU A CA 1
ATOM 893 C C . GLU A 1 116 ? 2.288 19.057 11.199 1.00 92.62 116 GLU A C 1
ATOM 895 O O . GLU A 1 116 ? 1.967 20.197 11.525 1.00 92.62 116 GLU A O 1
ATOM 900 N N . ASN A 1 117 ? 1.554 18.001 11.569 1.00 91.31 117 ASN A N 1
ATOM 901 C CA . ASN A 1 117 ? 0.362 18.101 12.413 1.00 91.31 117 ASN A CA 1
ATOM 902 C C . ASN A 1 117 ? 0.141 16.860 13.290 1.00 91.31 117 ASN A C 1
ATOM 904 O O . ASN A 1 117 ? 0.624 15.766 12.991 1.00 91.31 117 ASN A O 1
ATOM 908 N N . ASP A 1 118 ? -0.673 17.022 14.334 1.00 91.69 118 ASP A N 1
ATOM 909 C CA . ASP A 1 118 ? -0.975 15.988 15.332 1.00 91.69 118 ASP A CA 1
ATOM 910 C C . ASP A 1 118 ? -1.508 14.690 14.715 1.00 91.69 118 ASP A C 1
ATOM 912 O O . ASP A 1 118 ? -1.116 13.594 15.115 1.00 91.69 118 ASP A O 1
ATOM 916 N N . LYS A 1 119 ? -2.343 14.787 13.672 1.00 91.00 119 LYS A N 1
ATOM 917 C CA . LYS A 1 119 ? -2.920 13.607 13.010 1.00 91.00 119 LYS A CA 1
ATOM 918 C C . LYS A 1 119 ? -1.857 12.759 12.307 1.00 91.00 119 LYS A C 1
ATOM 920 O O . LYS A 1 119 ? -1.988 11.537 12.244 1.00 91.00 119 LYS A O 1
ATOM 925 N N . GLN A 1 120 ? -0.798 13.384 11.788 1.00 94.00 120 GLN A N 1
ATOM 926 C CA . GLN A 1 120 ? 0.354 12.672 11.228 1.00 94.00 120 GLN A CA 1
ATOM 927 C C . GLN A 1 120 ? 1.177 11.986 12.326 1.00 94.00 120 GLN A C 1
ATOM 929 O O . GLN A 1 120 ? 1.590 10.843 12.140 1.00 94.00 120 GLN A O 1
ATOM 934 N N . HIS A 1 121 ? 1.349 12.620 13.491 1.00 95.19 121 HIS A N 1
ATOM 935 C CA . HIS A 1 121 ? 1.982 11.974 14.647 1.00 95.19 121 HIS A CA 1
ATOM 936 C C . HIS A 1 121 ? 1.180 10.768 15.147 1.00 95.19 121 HIS A C 1
ATOM 938 O O . HIS A 1 121 ? 1.760 9.730 15.459 1.00 95.19 121 HIS A O 1
ATOM 944 N N . ILE A 1 122 ? -0.150 10.862 15.151 1.00 94.81 122 ILE A N 1
ATOM 945 C CA . ILE A 1 122 ? -1.042 9.760 15.530 1.00 94.81 122 ILE A CA 1
ATOM 946 C C . ILE A 1 122 ? -0.971 8.616 14.516 1.00 94.81 122 ILE A C 1
ATOM 948 O O . ILE A 1 122 ? -0.886 7.454 14.914 1.00 94.81 122 ILE A O 1
ATOM 952 N N . ALA A 1 123 ? -0.924 8.921 13.217 1.00 95.50 123 ALA A N 1
ATOM 953 C CA . ALA A 1 123 ? -0.698 7.914 12.183 1.00 95.50 123 ALA A CA 1
ATOM 954 C C . ALA A 1 123 ? 0.647 7.189 12.378 1.00 95.50 123 ALA A C 1
ATOM 956 O O . ALA A 1 123 ? 0.681 5.957 12.362 1.00 95.50 123 ALA A O 1
ATOM 957 N N . GLN A 1 124 ? 1.730 7.931 12.641 1.00 96.31 124 GLN A N 1
ATOM 958 C CA . GLN A 1 124 ? 3.050 7.352 12.900 1.00 96.31 124 GLN A CA 1
ATOM 959 C C . GLN A 1 124 ? 3.051 6.476 14.158 1.00 96.31 124 GLN A C 1
ATOM 961 O O . GLN A 1 124 ? 3.574 5.363 14.133 1.00 96.31 124 GLN A O 1
ATOM 966 N N . ALA A 1 125 ? 2.436 6.941 15.247 1.00 96.50 125 ALA A N 1
ATOM 967 C CA . ALA A 1 125 ? 2.323 6.179 16.486 1.00 96.50 125 ALA A CA 1
ATOM 968 C C . ALA A 1 125 ? 1.524 4.882 16.286 1.00 96.50 125 ALA A C 1
ATOM 970 O O . ALA A 1 125 ? 1.933 3.828 16.771 1.00 96.50 125 ALA A O 1
ATOM 971 N N . ALA A 1 126 ? 0.427 4.932 15.524 1.00 97.00 126 ALA A N 1
ATOM 972 C CA . ALA A 1 126 ? -0.386 3.761 15.217 1.00 97.00 126 ALA A CA 1
ATOM 973 C C . ALA A 1 126 ? 0.375 2.733 14.367 1.00 97.00 126 ALA A C 1
ATOM 975 O O . ALA A 1 126 ? 0.294 1.539 14.652 1.00 97.00 126 ALA A O 1
ATOM 976 N N . VAL A 1 127 ? 1.140 3.182 13.364 1.00 96.94 127 VAL A N 1
ATOM 977 C CA . VAL A 1 127 ? 1.993 2.305 12.543 1.00 96.94 127 VAL A CA 1
ATOM 978 C C . VAL A 1 127 ? 3.097 1.675 13.384 1.00 96.94 127 VAL A C 1
ATOM 980 O O . VAL A 1 127 ? 3.252 0.456 13.365 1.00 96.94 127 VAL A O 1
ATOM 983 N N . ASN A 1 128 ? 3.812 2.473 14.180 1.00 96.56 128 ASN A N 1
ATOM 984 C CA . ASN A 1 128 ? 4.870 1.970 15.056 1.00 96.56 128 ASN A CA 1
ATOM 985 C C . ASN A 1 128 ? 4.327 0.930 16.043 1.00 96.56 128 ASN A C 1
ATOM 987 O O . ASN A 1 128 ? 4.950 -0.113 16.248 1.00 96.56 128 ASN A O 1
ATOM 991 N N . LEU A 1 129 ? 3.153 1.188 16.626 1.00 97.69 129 LEU A N 1
ATOM 992 C CA . LEU A 1 129 ? 2.488 0.254 17.526 1.00 97.69 129 LEU A CA 1
ATOM 993 C C . LEU A 1 129 ? 2.104 -1.043 16.808 1.00 97.69 129 LEU A C 1
ATOM 995 O O . LEU A 1 129 ? 2.410 -2.121 17.315 1.00 97.69 129 LEU A O 1
ATOM 999 N N . ALA A 1 130 ? 1.471 -0.943 15.635 1.00 97.75 130 ALA A N 1
ATOM 1000 C CA . ALA A 1 130 ? 1.039 -2.092 14.846 1.00 97.75 130 ALA A CA 1
ATOM 1001 C C . ALA A 1 130 ? 2.216 -3.001 14.473 1.00 97.75 130 ALA A C 1
ATOM 1003 O O . ALA A 1 130 ? 2.161 -4.204 14.724 1.00 97.75 130 ALA A O 1
ATOM 1004 N N . GLU A 1 131 ? 3.311 -2.428 13.973 1.00 95.56 131 GLU A N 1
ATOM 1005 C CA . GLU A 1 131 ? 4.520 -3.181 13.630 1.00 95.56 131 GLU A CA 1
ATOM 1006 C C . GLU A 1 131 ? 5.173 -3.813 14.869 1.00 95.56 131 GLU A C 1
ATOM 1008 O O . GLU A 1 131 ? 5.569 -4.979 14.832 1.00 95.56 131 GLU A O 1
ATOM 1013 N N . SER A 1 132 ? 5.231 -3.085 15.991 1.00 96.81 132 SER A N 1
ATOM 1014 C CA . SER A 1 132 ? 5.853 -3.569 17.234 1.00 96.81 132 SER A CA 1
ATOM 1015 C C . SER A 1 132 ? 5.124 -4.774 17.828 1.00 96.81 132 SER A C 1
ATOM 1017 O O . SER A 1 132 ? 5.763 -5.714 18.295 1.00 96.81 132 SER A O 1
ATOM 1019 N N . ILE A 1 133 ? 3.788 -4.782 17.785 1.00 96.56 133 ILE A N 1
ATOM 1020 C CA . ILE A 1 133 ? 2.981 -5.906 18.290 1.00 96.56 133 ILE A CA 1
ATOM 1021 C C . ILE A 1 133 ? 2.707 -6.975 17.225 1.00 96.56 133 ILE A C 1
ATOM 1023 O O . ILE A 1 133 ? 1.969 -7.923 17.502 1.00 96.56 133 ILE A O 1
ATOM 1027 N N . SER A 1 134 ? 3.271 -6.814 16.020 1.00 96.19 134 SER A N 1
ATOM 1028 C CA . SER A 1 134 ? 2.989 -7.646 14.844 1.00 96.19 134 SER A CA 1
ATOM 1029 C C . SER A 1 134 ? 1.484 -7.779 14.573 1.00 96.19 134 SER A C 1
ATOM 1031 O O . SER A 1 134 ? 0.969 -8.872 14.337 1.00 96.19 134 SER A O 1
ATOM 1033 N N . ALA A 1 135 ? 0.762 -6.658 14.654 1.00 97.25 135 ALA A N 1
ATOM 1034 C CA . ALA A 1 135 ? -0.639 -6.598 14.269 1.00 97.25 135 ALA A CA 1
ATOM 1035 C C . ALA A 1 135 ? -0.765 -6.909 12.776 1.00 97.25 135 ALA A C 1
ATOM 1037 O O . ALA A 1 135 ? 0.015 -6.435 11.954 1.00 97.25 135 ALA A O 1
ATOM 1038 N N . LYS A 1 136 ? -1.779 -7.684 12.403 1.00 96.56 136 LYS A N 1
ATOM 1039 C CA . LYS A 1 136 ? -1.984 -8.049 11.002 1.00 96.56 136 LYS A CA 1
ATOM 1040 C C . LYS A 1 136 ? -2.544 -6.894 10.181 1.00 96.56 136 LYS A C 1
ATOM 1042 O O . LYS A 1 136 ? -2.288 -6.813 8.981 1.00 96.56 136 LYS A O 1
ATOM 1047 N N . ALA A 1 137 ? -3.317 -6.009 10.809 1.00 97.31 137 ALA A N 1
ATOM 1048 C CA . ALA A 1 137 ? -3.885 -4.858 10.126 1.00 97.31 137 ALA A CA 1
ATOM 1049 C C . ALA A 1 137 ? -4.011 -3.607 10.991 1.00 97.31 137 ALA A C 1
ATOM 1051 O O . ALA A 1 137 ? -4.159 -3.666 12.212 1.00 97.31 137 ALA A O 1
ATOM 1052 N N . ILE A 1 138 ? -4.037 -2.470 10.300 1.00 97.88 138 ILE A N 1
ATOM 1053 C CA . ILE A 1 138 ? -4.403 -1.164 10.839 1.00 97.88 138 ILE A CA 1
ATOM 1054 C C . ILE A 1 138 ? -5.773 -0.796 10.264 1.00 97.88 138 ILE A C 1
ATOM 1056 O O . ILE A 1 138 ? -5.916 -0.601 9.058 1.00 97.88 138 ILE A O 1
ATOM 1060 N N . ILE A 1 139 ? -6.796 -0.717 11.109 1.00 96.94 139 ILE A N 1
ATOM 1061 C CA . ILE A 1 139 ? -8.162 -0.350 10.729 1.00 96.94 139 ILE A CA 1
ATOM 1062 C C . ILE A 1 139 ? -8.297 1.171 10.777 1.00 96.94 139 ILE A C 1
ATOM 1064 O O . ILE A 1 139 ? -8.139 1.791 11.830 1.00 96.94 139 ILE A O 1
ATOM 1068 N N . VAL A 1 140 ? -8.629 1.766 9.629 1.00 95.81 140 VAL A N 1
ATOM 1069 C CA . VAL A 1 140 ? -8.688 3.222 9.448 1.00 95.81 140 VAL A CA 1
ATOM 1070 C C . VAL A 1 140 ? -10.041 3.650 8.865 1.00 95.81 140 VAL A C 1
ATOM 1072 O O . VAL A 1 140 ? -10.200 3.752 7.642 1.00 95.81 140 VAL A O 1
ATOM 1075 N N . PRO A 1 141 ? -11.051 3.937 9.704 1.00 93.94 141 PRO A N 1
ATOM 1076 C CA . PRO A 1 141 ? -12.256 4.634 9.277 1.00 93.94 141 PRO A CA 1
ATOM 1077 C C . PRO A 1 141 ? -11.910 6.049 8.791 1.00 93.94 141 PRO A C 1
ATOM 1079 O O . PRO A 1 141 ? -11.288 6.843 9.491 1.00 93.94 141 PRO A O 1
ATOM 1082 N N . THR A 1 142 ? -12.305 6.394 7.567 1.00 92.12 142 THR A N 1
ATOM 1083 C CA . THR A 1 142 ? -11.969 7.674 6.945 1.00 92.12 142 THR A CA 1
ATOM 1084 C C . THR A 1 142 ? -13.060 8.175 6.001 1.00 92.12 142 THR A C 1
ATOM 1086 O O . THR A 1 142 ? -13.536 7.469 5.115 1.00 92.12 142 THR A O 1
ATOM 1089 N N . ARG A 1 143 ? -13.463 9.443 6.154 1.00 90.25 143 ARG A N 1
ATOM 1090 C CA . ARG A 1 143 ? -14.454 10.071 5.258 1.00 90.25 143 ARG A CA 1
ATOM 1091 C C . ARG A 1 143 ? -13.848 10.521 3.931 1.00 90.25 143 ARG A C 1
ATOM 1093 O O . ARG A 1 143 ? -14.429 10.276 2.887 1.00 90.25 143 ARG A O 1
ATOM 1100 N N . ARG A 1 144 ? -12.689 11.187 3.987 1.00 90.19 144 ARG A N 1
ATOM 1101 C CA . ARG A 1 144 ? -12.022 11.815 2.827 1.00 90.19 144 ARG A CA 1
ATOM 1102 C C . ARG A 1 144 ? -10.682 11.163 2.464 1.00 90.19 144 ARG A C 1
ATOM 1104 O O . ARG A 1 144 ? -9.924 11.727 1.688 1.00 90.19 144 ARG A O 1
ATOM 1111 N N . GLY A 1 145 ? -10.324 10.049 3.101 1.00 92.31 145 GLY A N 1
ATOM 1112 C CA . GLY A 1 145 ? -9.077 9.325 2.841 1.00 92.31 145 GLY A CA 1
ATOM 1113 C C . GLY A 1 145 ? -7.832 9.872 3.544 1.00 92.31 145 GLY A C 1
ATOM 1114 O O . GLY A 1 145 ? -6.865 9.136 3.662 1.00 92.31 145 GLY A O 1
ATOM 1115 N N . ARG A 1 146 ? -7.855 11.103 4.083 1.00 92.75 146 ARG A N 1
ATOM 1116 C CA . ARG A 1 146 ? -6.665 11.761 4.673 1.00 92.75 146 ARG A CA 1
ATOM 1117 C C . ARG A 1 146 ? -5.916 10.904 5.695 1.00 92.75 146 ARG A C 1
ATOM 1119 O O . ARG A 1 146 ? -4.724 10.698 5.531 1.00 92.75 146 ARG A O 1
ATOM 1126 N N . MET A 1 147 ? -6.623 10.367 6.693 1.00 93.88 147 MET A N 1
ATOM 1127 C CA . MET A 1 147 ? -5.996 9.517 7.713 1.00 93.88 147 MET A CA 1
ATOM 1128 C C . MET A 1 147 ? -5.386 8.246 7.111 1.00 93.88 147 MET A C 1
ATOM 1130 O O . MET A 1 147 ? -4.260 7.900 7.438 1.00 93.88 147 MET A O 1
ATOM 1134 N N . ALA A 1 148 ? -6.075 7.592 6.171 1.00 94.81 148 ALA A N 1
ATOM 1135 C CA . ALA A 1 148 ? -5.520 6.422 5.491 1.00 94.81 148 ALA A CA 1
ATOM 1136 C C . ALA A 1 148 ? -4.262 6.779 4.682 1.00 94.81 148 ALA A C 1
ATOM 1138 O O . ALA A 1 148 ? -3.301 6.016 4.696 1.00 94.81 148 ALA A O 1
ATOM 1139 N N . SER A 1 149 ? -4.227 7.951 4.041 1.00 94.75 149 SER A N 1
ATOM 1140 C CA . SER A 1 149 ? -3.024 8.452 3.370 1.00 94.75 149 SER A CA 1
ATOM 1141 C C . SER A 1 149 ? -1.886 8.744 4.346 1.00 94.75 149 SER A C 1
ATOM 1143 O O . SER A 1 149 ? -0.764 8.361 4.061 1.00 94.75 149 SER A O 1
ATOM 1145 N N . TRP A 1 150 ? -2.142 9.352 5.507 1.00 95.38 150 TRP A N 1
ATOM 1146 C CA . TRP A 1 150 ? -1.087 9.572 6.506 1.00 95.38 150 TRP A CA 1
ATOM 1147 C C . TRP A 1 150 ? -0.518 8.261 7.044 1.00 95.38 150 TRP A C 1
ATOM 1149 O O . TRP A 1 150 ? 0.695 8.126 7.124 1.00 95.38 150 TRP A O 1
ATOM 1159 N N . VAL A 1 151 ? -1.369 7.267 7.310 1.00 96.06 151 VAL A N 1
ATOM 1160 C CA . VAL A 1 151 ? -0.919 5.914 7.678 1.00 96.06 151 VAL A CA 1
ATOM 1161 C C . VAL A 1 151 ? -0.103 5.277 6.548 1.00 96.06 151 VAL A C 1
ATOM 1163 O O . VAL A 1 151 ? 0.910 4.644 6.819 1.00 96.06 151 VAL A O 1
ATOM 1166 N N . THR A 1 152 ? -0.500 5.479 5.285 1.00 95.12 152 THR A N 1
ATOM 1167 C CA . THR A 1 152 ? 0.267 5.006 4.114 1.00 95.12 152 THR A CA 1
ATOM 1168 C C . THR A 1 152 ? 1.653 5.651 4.065 1.00 95.12 152 THR A C 1
ATOM 1170 O O . THR A 1 152 ? 2.636 4.953 3.854 1.00 95.12 152 THR A O 1
ATOM 1173 N N . ASN A 1 153 ? 1.745 6.96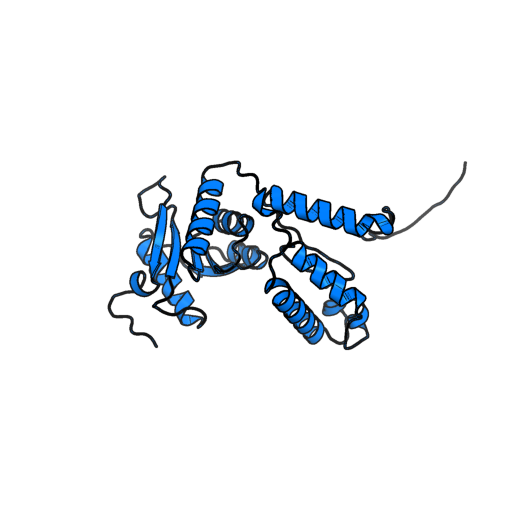3 4.307 1.00 94.38 153 ASN A N 1
ATOM 1174 C CA . ASN A 1 153 ? 3.002 7.716 4.258 1.00 94.38 153 ASN A CA 1
ATOM 1175 C C . ASN A 1 153 ? 4.026 7.233 5.295 1.00 94.38 153 ASN A C 1
ATOM 1177 O O . ASN A 1 153 ? 5.224 7.296 5.044 1.00 94.38 153 ASN A O 1
ATOM 1181 N N . CYS A 1 154 ? 3.556 6.738 6.443 1.00 94.19 154 CYS A N 1
ATOM 1182 C CA . CYS A 1 154 ? 4.393 6.118 7.473 1.00 94.19 154 CYS A CA 1
ATOM 1183 C C . CYS A 1 154 ? 4.921 4.726 7.072 1.00 94.19 154 CYS A C 1
ATOM 1185 O O . CYS A 1 154 ? 5.731 4.151 7.794 1.00 94.19 154 CYS A O 1
ATOM 1187 N N . HIS A 1 155 ? 4.466 4.189 5.936 1.00 91.44 155 HIS A N 1
ATOM 1188 C CA . HIS A 1 155 ? 5.015 3.020 5.251 1.00 91.44 155 HIS A CA 1
ATOM 1189 C C . HIS A 1 155 ? 5.091 1.737 6.108 1.00 91.44 155 HIS A C 1
ATOM 1191 O O . HIS A 1 155 ? 6.177 1.174 6.310 1.00 91.44 155 HIS A O 1
ATOM 1197 N N . PRO A 1 156 ? 3.941 1.244 6.622 1.00 92.12 156 PRO A N 1
ATOM 1198 C CA . PRO A 1 156 ? 3.891 -0.001 7.385 1.00 92.12 156 PRO A CA 1
ATOM 1199 C C . PRO A 1 156 ? 4.420 -1.168 6.548 1.00 92.12 156 PRO A C 1
ATOM 1201 O O . PRO A 1 156 ? 4.001 -1.373 5.407 1.00 92.12 156 PRO A O 1
ATOM 1204 N N . GLN A 1 157 ? 5.350 -1.924 7.129 1.00 87.62 157 GLN A N 1
ATOM 1205 C CA . GLN A 1 157 ? 6.097 -2.970 6.430 1.00 87.62 157 GLN A CA 1
ATOM 1206 C C . GLN A 1 157 ? 5.350 -4.303 6.413 1.00 87.62 157 GLN A C 1
ATOM 1208 O O . GLN A 1 157 ? 5.377 -5.012 5.412 1.00 87.62 157 GLN A O 1
ATOM 1213 N N . LYS A 1 158 ? 4.706 -4.666 7.528 1.00 90.56 158 LYS A N 1
ATOM 1214 C CA . LYS A 1 158 ? 4.036 -5.962 7.700 1.00 90.56 158 LYS A CA 1
ATOM 1215 C C . LYS A 1 158 ? 2.527 -5.815 7.825 1.00 90.56 158 LYS A C 1
ATOM 1217 O O . LYS A 1 158 ? 1.778 -6.660 7.341 1.00 90.56 158 LYS A O 1
ATOM 1222 N N . SER A 1 159 ? 2.084 -4.757 8.492 1.00 95.12 159 SER A N 1
ATOM 1223 C CA . SER A 1 159 ? 0.678 -4.536 8.815 1.00 95.12 159 SER A CA 1
ATOM 1224 C C . SER A 1 159 ? -0.078 -4.050 7.581 1.00 95.12 159 SER A C 1
ATOM 1226 O O . SER A 1 159 ? 0.314 -3.066 6.959 1.00 95.12 159 SER A O 1
ATOM 1228 N N . ILE A 1 160 ? -1.194 -4.694 7.242 1.00 95.81 160 ILE A N 1
ATOM 1229 C CA . ILE A 1 160 ? -2.035 -4.281 6.110 1.00 95.81 160 ILE A CA 1
ATOM 1230 C C . ILE A 1 160 ? -2.922 -3.105 6.529 1.00 95.81 160 ILE A C 1
ATOM 1232 O O . ILE A 1 160 ? -3.607 -3.161 7.552 1.00 95.81 160 ILE A O 1
ATOM 1236 N N . ILE A 1 161 ? -2.997 -2.048 5.724 1.00 97.31 161 ILE A N 1
ATOM 1237 C CA . ILE A 1 161 ? -3.898 -0.929 6.012 1.00 97.31 161 ILE A CA 1
ATOM 1238 C C . ILE A 1 161 ? -5.299 -1.281 5.506 1.00 97.31 161 ILE A C 1
ATOM 1240 O O . ILE A 1 161 ? -5.529 -1.418 4.308 1.00 97.31 161 ILE A O 1
ATOM 1244 N N . CYS A 1 162 ? -6.270 -1.382 6.407 1.00 97.25 162 CYS A N 1
ATOM 1245 C CA . CYS A 1 162 ? -7.677 -1.588 6.078 1.00 97.25 162 CYS A CA 1
ATOM 1246 C C . CYS A 1 162 ? -8.438 -0.266 6.223 1.00 97.25 162 CYS A C 1
ATOM 1248 O O . CYS A 1 162 ? -8.874 0.111 7.312 1.00 97.25 162 CYS A O 1
ATOM 1250 N N . ALA A 1 163 ? -8.599 0.453 5.113 1.00 96.75 163 ALA A N 1
ATOM 1251 C CA . ALA A 1 163 ? -9.276 1.742 5.077 1.00 96.75 163 ALA A CA 1
ATOM 1252 C C . ALA A 1 163 ? -10.776 1.582 4.793 1.00 96.75 163 ALA A C 1
ATOM 1254 O O . ALA A 1 163 ? -11.184 0.973 3.803 1.00 96.75 163 ALA A O 1
ATOM 1255 N N . PHE A 1 164 ? -11.618 2.192 5.622 1.00 95.69 164 PHE A N 1
ATOM 1256 C CA . PHE A 1 164 ? -13.073 2.096 5.508 1.00 95.69 164 PHE A CA 1
ATOM 1257 C C . PHE A 1 164 ? -13.679 3.470 5.270 1.00 95.69 164 PHE A C 1
ATOM 1259 O O . PHE A 1 164 ? -13.434 4.390 6.039 1.00 95.69 164 PHE A O 1
ATOM 1266 N N . THR A 1 165 ? -14.491 3.629 4.229 1.00 94.94 165 THR A N 1
ATOM 1267 C CA . THR A 1 165 ? -15.083 4.924 3.864 1.00 94.94 165 THR A CA 1
ATOM 1268 C C . THR A 1 165 ? -16.541 4.791 3.442 1.00 94.94 165 THR A C 1
ATOM 1270 O O . THR A 1 165 ? -16.956 3.750 2.942 1.00 94.94 165 THR A O 1
ATOM 1273 N N . ASN A 1 166 ? -17.339 5.845 3.606 1.00 94.25 166 ASN A N 1
ATOM 1274 C CA . ASN A 1 166 ? -18.711 5.897 3.097 1.00 94.25 166 ASN A CA 1
ATOM 1275 C C . ASN A 1 166 ? -18.812 6.388 1.644 1.00 94.25 166 ASN A C 1
ATOM 1277 O O . ASN A 1 166 ? -19.875 6.256 1.028 1.00 94.25 166 ASN A O 1
ATOM 1281 N N . ASP A 1 167 ? -17.711 6.879 1.072 1.00 94.69 167 ASP A N 1
ATOM 1282 C CA . ASP A 1 167 ? -17.657 7.436 -0.273 1.00 94.69 167 ASP A CA 1
ATOM 1283 C C . ASP A 1 167 ? -16.940 6.510 -1.272 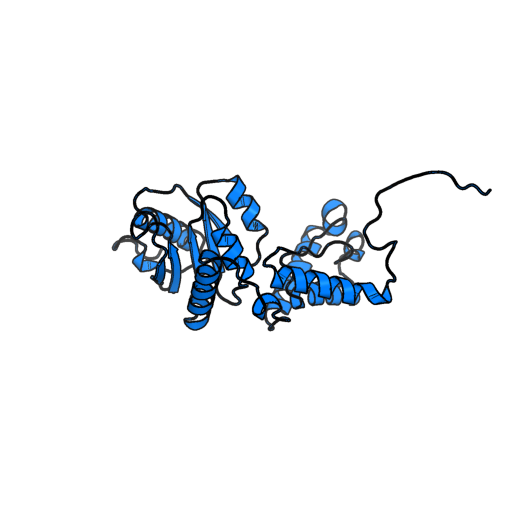1.00 94.69 167 ASP A C 1
ATOM 1285 O O . ASP A 1 167 ? -15.818 6.044 -1.070 1.00 94.69 167 ASP A O 1
ATOM 1289 N N . SER A 1 168 ? -17.587 6.269 -2.415 1.00 95.81 168 SER A N 1
ATOM 1290 C CA . SER A 1 168 ? -17.027 5.404 -3.461 1.00 95.81 168 SER A CA 1
ATOM 1291 C C . SER A 1 168 ? -15.851 6.048 -4.189 1.00 95.81 168 SER A C 1
ATOM 1293 O O . SER A 1 168 ? -14.984 5.324 -4.681 1.00 95.81 168 SER A O 1
ATOM 1295 N N . ARG A 1 169 ? -15.812 7.385 -4.281 1.00 96.31 169 ARG A N 1
ATOM 1296 C CA . ARG A 1 169 ? -14.696 8.097 -4.916 1.00 96.31 169 ARG A CA 1
ATOM 1297 C C . ARG A 1 169 ? -13.435 7.963 -4.067 1.00 96.31 169 ARG A C 1
ATOM 1299 O O . ARG A 1 169 ? -12.417 7.522 -4.590 1.00 96.31 169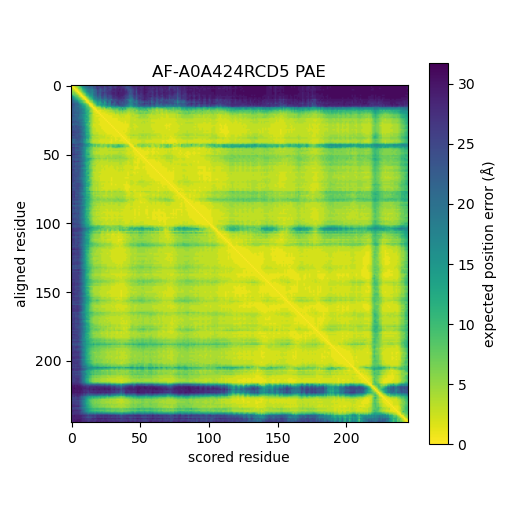 ARG A O 1
ATOM 1306 N N . THR A 1 170 ? -13.543 8.230 -2.770 1.00 95.25 170 THR A N 1
ATOM 1307 C CA . THR A 1 170 ? -12.471 8.056 -1.783 1.00 95.25 170 THR A CA 1
ATOM 1308 C C . THR A 1 170 ? -11.964 6.616 -1.775 1.00 95.25 170 THR A C 1
ATOM 1310 O O . THR A 1 170 ? -10.758 6.401 -1.848 1.00 95.25 170 THR A O 1
ATOM 1313 N N . ARG A 1 171 ? -12.864 5.616 -1.801 1.00 96.44 171 ARG A N 1
ATOM 1314 C CA . ARG A 1 171 ? -12.470 4.200 -1.907 1.00 96.44 171 ARG A CA 1
ATOM 1315 C C . ARG A 1 171 ? -11.559 3.963 -3.113 1.00 96.44 171 ARG A C 1
ATOM 1317 O O . ARG A 1 171 ? -10.477 3.424 -2.954 1.00 96.44 171 ARG A O 1
ATOM 1324 N N . ARG A 1 172 ? -11.974 4.381 -4.316 1.00 95.69 172 ARG A N 1
ATOM 1325 C CA . ARG A 1 172 ? -11.177 4.179 -5.543 1.00 95.69 172 ARG A CA 1
ATOM 1326 C C . ARG A 1 172 ? -9.829 4.897 -5.495 1.00 95.69 172 ARG A C 1
ATOM 1328 O O . ARG A 1 172 ? -8.848 4.343 -5.963 1.00 95.69 172 ARG A O 1
ATOM 1335 N N . GLN A 1 173 ? -9.774 6.097 -4.921 1.00 94.19 173 GLN A N 1
ATOM 1336 C CA . GLN A 1 173 ? -8.524 6.853 -4.797 1.00 94.19 173 GLN A CA 1
ATOM 1337 C C . GLN A 1 173 ? -7.509 6.168 -3.878 1.00 94.19 173 GLN A C 1
ATOM 1339 O O . GLN A 1 173 ? -6.317 6.212 -4.163 1.00 94.19 173 GLN A O 1
ATOM 1344 N N . LEU A 1 174 ? -7.979 5.534 -2.802 1.00 94.31 174 LEU A N 1
ATOM 1345 C CA . LEU A 1 174 ? -7.127 4.826 -1.846 1.00 94.31 174 LEU A CA 1
ATOM 1346 C C . LEU A 1 174 ? -6.557 3.511 -2.392 1.00 94.31 174 LEU A C 1
ATOM 1348 O O . LEU A 1 174 ? -5.607 3.007 -1.818 1.00 94.31 174 LEU A O 1
ATOM 1352 N N . VAL A 1 175 ? -7.091 2.961 -3.489 1.00 91.69 175 VAL A N 1
ATOM 1353 C CA . VAL A 1 175 ? -6.529 1.751 -4.129 1.00 91.69 175 VAL A CA 1
ATOM 1354 C C . VAL A 1 175 ? -5.118 1.997 -4.678 1.00 91.69 175 VAL A C 1
ATOM 1356 O O . VAL A 1 175 ? -4.343 1.059 -4.790 1.00 91.69 175 VAL A O 1
ATOM 1359 N N . LEU A 1 176 ? -4.773 3.248 -4.997 1.00 90.25 176 LEU A N 1
ATOM 1360 C CA . LEU A 1 176 ? -3.430 3.615 -5.461 1.00 90.25 176 LEU A CA 1
ATOM 1361 C C . LEU A 1 176 ? -2.403 3.729 -4.330 1.00 90.25 176 LEU A C 1
ATOM 1363 O O . LEU A 1 176 ? -1.229 3.950 -4.602 1.00 90.25 176 LEU A O 1
ATOM 1367 N N . ASN A 1 177 ? -2.836 3.663 -3.072 1.00 91.19 177 ASN A N 1
ATOM 1368 C CA . ASN A 1 177 ? -1.923 3.727 -1.945 1.00 91.19 177 ASN A CA 1
ATOM 1369 C C . ASN A 1 177 ? -1.299 2.348 -1.711 1.00 91.19 177 ASN A C 1
ATOM 1371 O O . ASN A 1 177 ? -2.000 1.331 -1.703 1.00 91.19 177 ASN A O 1
ATOM 1375 N N . ARG A 1 178 ? 0.010 2.327 -1.453 1.00 88.19 178 ARG A N 1
ATOM 1376 C CA . ARG A 1 178 ? 0.741 1.100 -1.146 1.00 88.19 178 ARG A CA 1
ATOM 1377 C C . ARG A 1 178 ? 0.157 0.405 0.083 1.00 88.19 178 ARG A C 1
ATOM 1379 O O . ARG A 1 178 ? -0.119 1.047 1.093 1.00 88.19 178 ARG A O 1
ATOM 1386 N N . ASN A 1 179 ? -0.009 -0.915 -0.001 1.00 88.75 179 ASN A N 1
ATOM 1387 C CA . ASN A 1 179 ? -0.454 -1.761 1.112 1.00 88.75 179 ASN A CA 1
ATOM 1388 C C . ASN A 1 179 ? -1.824 -1.358 1.723 1.00 88.75 179 ASN A C 1
ATOM 1390 O O . ASN A 1 179 ? -2.093 -1.603 2.902 1.00 88.75 179 ASN A O 1
ATOM 1394 N N . VAL A 1 180 ? -2.710 -0.737 0.926 1.00 94.88 180 VAL A N 1
ATOM 1395 C CA . VAL A 1 180 ? -4.064 -0.346 1.354 1.00 94.88 180 VAL A CA 1
ATOM 1396 C C . VAL A 1 180 ? -5.139 -1.232 0.730 1.00 94.88 180 VAL A C 1
ATOM 1398 O O . VAL A 1 180 ? -5.339 -1.272 -0.483 1.00 94.88 180 VAL A O 1
ATOM 1401 N N . LEU A 1 181 ? -5.946 -1.846 1.591 1.00 95.75 181 LEU A N 1
ATOM 1402 C CA . LEU A 1 181 ? -7.233 -2.435 1.250 1.00 95.75 181 LEU A CA 1
ATOM 1403 C C . LEU A 1 181 ? -8.344 -1.449 1.601 1.00 95.75 181 LEU A C 1
ATOM 1405 O O . LEU A 1 181 ? -8.563 -1.128 2.770 1.00 95.75 181 LEU A O 1
ATOM 1409 N N . SER A 1 182 ? -9.061 -0.961 0.590 1.00 95.94 182 SER A N 1
ATOM 1410 C CA . SER A 1 182 ? -10.118 0.033 0.779 1.00 95.94 182 SER A CA 1
ATOM 1411 C C . SER A 1 182 ? -11.519 -0.557 0.602 1.00 95.94 182 SER A C 1
ATOM 1413 O O . SER A 1 182 ? -11.859 -1.179 -0.408 1.00 95.94 182 SER A O 1
ATOM 1415 N N . TYR A 1 183 ? -12.387 -0.305 1.579 1.00 95.75 183 TYR A N 1
ATOM 1416 C CA . TYR A 1 183 ? -13.746 -0.835 1.623 1.00 95.75 183 TYR A CA 1
ATOM 1417 C C . TYR A 1 183 ? -14.774 0.278 1.782 1.00 95.75 183 TYR A C 1
ATOM 1419 O O . TYR A 1 183 ? -14.568 1.256 2.502 1.00 95.75 183 TYR A O 1
ATOM 1427 N N . ARG A 1 184 ? -15.921 0.111 1.114 1.00 95.38 184 ARG A N 1
ATOM 1428 C CA . ARG A 1 184 ? -17.063 1.007 1.298 1.00 95.38 184 ARG A CA 1
ATOM 1429 C C . ARG A 1 184 ? -17.981 0.457 2.384 1.00 95.38 184 ARG A C 1
ATOM 1431 O O . ARG A 1 184 ? -18.499 -0.644 2.222 1.00 95.38 184 ARG A O 1
ATOM 1438 N N . ILE A 1 185 ? -18.232 1.245 3.425 1.00 94.44 185 ILE A N 1
ATOM 1439 C CA . ILE A 1 185 ? -19.186 0.940 4.498 1.00 94.44 185 ILE A CA 1
ATOM 1440 C C . ILE A 1 185 ? -20.051 2.153 4.816 1.00 94.44 185 ILE A C 1
ATOM 1442 O O . ILE A 1 185 ? -19.651 3.291 4.592 1.00 94.44 185 ILE A O 1
ATOM 1446 N N . LYS A 1 186 ? -21.247 1.929 5.358 1.00 91.81 186 LYS A N 1
ATOM 1447 C CA . LYS A 1 186 ? -22.031 3.021 5.943 1.00 91.81 186 LYS A CA 1
ATOM 1448 C C . LYS A 1 186 ? -21.476 3.320 7.334 1.00 91.81 186 LYS A C 1
ATOM 1450 O O . LYS A 1 186 ? -21.226 2.393 8.098 1.00 91.81 186 LYS A O 1
ATOM 1455 N N . PHE A 1 187 ? -21.284 4.597 7.648 1.00 90.50 187 PHE A N 1
ATOM 1456 C CA . PHE A 1 187 ? -20.906 5.012 8.996 1.00 90.50 187 PHE A CA 1
ATOM 1457 C C . PHE A 1 187 ? -22.148 5.165 9.862 1.00 90.50 187 PHE A C 1
ATOM 1459 O O . PHE A 1 187 ? -23.163 5.697 9.414 1.00 90.50 187 PHE A O 1
ATOM 1466 N N . SER A 1 188 ? -22.033 4.686 11.092 1.00 88.12 188 SER A N 1
ATOM 1467 C CA . SER A 1 188 ? -23.013 4.861 12.155 1.00 88.12 188 SER A CA 1
ATOM 1468 C C . SER A 1 188 ? -22.574 6.011 13.068 1.00 88.12 188 SER A C 1
ATOM 1470 O O . SER A 1 188 ? -21.392 6.357 13.100 1.00 88.12 188 SER A O 1
ATOM 1472 N N . SER A 1 189 ? -23.517 6.616 13.794 1.00 85.31 189 SER A N 1
ATOM 1473 C CA . SER A 1 189 ? -23.202 7.548 14.888 1.00 85.31 189 SER A CA 1
ATOM 1474 C C . SER A 1 189 ? -22.454 6.845 16.021 1.00 85.31 189 SER A C 1
ATOM 1476 O O . SER A 1 189 ? -21.574 7.432 16.634 1.00 85.31 189 SER A O 1
ATOM 1478 N N . ASP A 1 190 ? -22.783 5.574 16.244 1.00 86.50 190 ASP A N 1
ATOM 1479 C CA . ASP A 1 190 ? -22.057 4.656 17.112 1.00 86.50 190 ASP A CA 1
ATOM 1480 C C . ASP A 1 190 ? -20.818 4.095 16.374 1.00 86.50 190 ASP A C 1
ATOM 1482 O O . ASP A 1 190 ? -20.979 3.383 15.365 1.00 86.50 190 ASP A O 1
ATOM 1486 N N . PRO A 1 191 ? -19.591 4.408 16.828 1.00 86.44 191 PRO A N 1
ATOM 1487 C CA . PRO A 1 191 ? -18.375 3.946 16.174 1.00 86.44 191 PRO A CA 1
ATOM 1488 C C . PRO A 1 191 ? -18.156 2.435 16.304 1.00 86.44 191 PRO A C 1
ATOM 1490 O O . PRO A 1 191 ? -17.631 1.840 15.364 1.00 86.44 191 PRO A O 1
ATOM 1493 N N . GLU A 1 192 ? -18.616 1.789 17.380 1.00 89.19 192 GLU A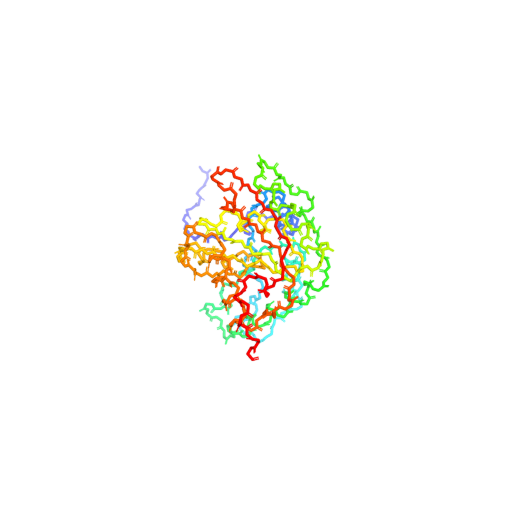 N 1
ATOM 1494 C CA . GLU A 1 192 ? -18.478 0.336 17.558 1.00 89.19 192 GLU A CA 1
ATOM 1495 C C . GLU A 1 192 ? -19.273 -0.422 16.489 1.00 89.19 192 GLU A C 1
ATOM 1497 O O . GLU A 1 192 ? -18.778 -1.366 15.874 1.00 89.19 192 GLU A O 1
ATOM 1502 N N . LYS A 1 193 ? -20.465 0.067 16.119 1.00 90.88 193 LYS A N 1
ATOM 1503 C CA . LYS A 1 193 ? -21.217 -0.481 14.969 1.00 90.88 193 LYS A CA 1
ATOM 1504 C C . LYS A 1 193 ? -20.463 -0.340 13.646 1.00 90.88 193 LYS A C 1
ATOM 1506 O O . LYS A 1 193 ? -20.573 -1.204 12.767 1.00 90.88 193 LYS A O 1
ATOM 1511 N N . THR A 1 194 ? -19.709 0.748 13.487 1.00 91.44 194 THR A N 1
ATOM 1512 C CA . THR A 1 194 ? -18.881 0.980 12.296 1.00 91.44 194 THR A CA 1
ATOM 1513 C C . THR A 1 194 ? -17.712 -0.008 12.256 1.00 91.44 194 THR A C 1
ATOM 1515 O O . THR A 1 194 ? -17.490 -0.635 11.218 1.00 91.44 194 THR A O 1
ATOM 1518 N N . LEU A 1 195 ? -17.023 -0.212 13.382 1.00 93.31 195 LEU A N 1
ATOM 1519 C CA . LEU A 1 195 ? -15.937 -1.187 13.508 1.00 93.31 195 LEU A CA 1
ATOM 1520 C C . LEU A 1 195 ? -16.425 -2.629 13.341 1.00 93.31 195 LEU A C 1
ATOM 1522 O O . LEU A 1 195 ? -15.800 -3.404 12.622 1.00 93.31 195 LEU A O 1
ATOM 1526 N N . CYS A 1 196 ? -17.593 -2.968 13.882 1.00 93.69 196 CYS A N 1
ATOM 1527 C CA . CYS A 1 196 ? -18.214 -4.274 13.681 1.00 93.69 196 CYS A CA 1
ATOM 1528 C C . CYS A 1 196 ? -18.501 -4.553 12.200 1.00 93.69 196 CYS A C 1
ATOM 1530 O O . CYS A 1 196 ? -18.221 -5.634 11.681 1.00 93.69 196 CYS A O 1
ATOM 1532 N N . SER A 1 197 ? -19.017 -3.554 11.479 1.00 93.75 197 SER A N 1
ATOM 1533 C CA . SER A 1 197 ? -19.252 -3.665 10.035 1.00 93.75 197 SER A CA 1
ATOM 1534 C C . SER A 1 197 ? -17.945 -3.841 9.253 1.00 93.75 197 SER A C 1
ATOM 1536 O O . SER A 1 197 ? -17.902 -4.617 8.297 1.00 93.75 197 SER A O 1
ATOM 1538 N N . ALA A 1 198 ? -16.880 -3.150 9.668 1.00 94.44 198 ALA A N 1
ATOM 1539 C CA . ALA A 1 198 ? -15.543 -3.292 9.102 1.00 94.44 198 ALA A CA 1
ATOM 1540 C C . ALA A 1 198 ? -14.976 -4.708 9.320 1.00 94.44 198 ALA A C 1
ATOM 1542 O O . ALA A 1 198 ? -14.596 -5.367 8.350 1.00 94.44 198 ALA A O 1
ATOM 1543 N N . ALA A 1 199 ? -15.017 -5.214 10.555 1.00 94.44 199 ALA A N 1
ATOM 1544 C CA . ALA A 1 199 ? -14.555 -6.552 10.919 1.00 94.44 199 ALA A CA 1
ATOM 1545 C C . ALA A 1 199 ? -15.288 -7.657 10.139 1.00 94.44 199 ALA A C 1
ATOM 1547 O O . ALA A 1 199 ? -14.651 -8.547 9.575 1.00 94.44 199 ALA A O 1
ATOM 1548 N N . LYS A 1 200 ? -16.619 -7.555 9.994 1.00 94.00 200 LYS A N 1
ATOM 1549 C CA . LYS A 1 200 ? -17.414 -8.497 9.179 1.00 94.00 200 LYS A CA 1
ATOM 1550 C C . LYS A 1 200 ? -16.934 -8.563 7.731 1.00 94.00 200 LYS A C 1
ATOM 1552 O O . LYS A 1 200 ? -16.897 -9.642 7.145 1.00 94.00 200 LYS A O 1
ATOM 1557 N N . ILE A 1 201 ? -16.573 -7.424 7.138 1.00 94.00 201 ILE A N 1
ATOM 1558 C CA . ILE A 1 201 ? -16.049 -7.380 5.766 1.00 94.00 201 ILE A CA 1
ATOM 1559 C C . ILE A 1 201 ? -14.660 -8.009 5.692 1.00 94.00 201 ILE A C 1
ATOM 1561 O O . ILE A 1 201 ? -14.406 -8.762 4.755 1.00 94.00 201 ILE A O 1
ATOM 1565 N N . MET A 1 202 ? -13.789 -7.725 6.662 1.00 94.00 202 MET A N 1
ATOM 1566 C CA . MET A 1 202 ? -12.438 -8.291 6.719 1.00 94.00 202 MET A CA 1
ATOM 1567 C C . MET A 1 202 ? -12.474 -9.821 6.765 1.00 94.00 202 MET A C 1
ATOM 1569 O O . MET A 1 202 ? -11.834 -10.465 5.934 1.00 94.00 202 MET A O 1
ATOM 1573 N N . VAL A 1 203 ? -13.290 -10.394 7.654 1.00 93.31 203 VAL A N 1
ATOM 1574 C CA . VAL A 1 203 ? -13.466 -11.852 7.766 1.00 93.31 203 VAL A CA 1
ATOM 1575 C C . VAL A 1 203 ? -14.094 -12.429 6.497 1.00 93.31 203 VAL A C 1
ATOM 1577 O O . VAL A 1 203 ? -13.577 -13.386 5.929 1.00 93.31 203 VAL A O 1
ATOM 1580 N N . LYS A 1 204 ? -15.162 -11.809 5.971 1.00 92.31 204 LYS A N 1
ATOM 1581 C CA . LYS A 1 204 ? -15.844 -12.282 4.751 1.00 92.31 204 LYS A CA 1
ATOM 1582 C C . LYS A 1 204 ? -14.929 -12.323 3.519 1.00 92.31 204 LYS A C 1
ATOM 1584 O O . LYS A 1 204 ? -15.182 -13.090 2.597 1.00 92.31 204 LYS A O 1
ATOM 1589 N N . ARG A 1 205 ? -13.893 -11.482 3.466 1.00 87.56 205 ARG A N 1
ATOM 1590 C CA . ARG A 1 205 ? -12.915 -11.452 2.366 1.00 87.56 205 ARG A CA 1
ATOM 1591 C C . ARG A 1 205 ? -11.867 -12.568 2.452 1.00 87.56 205 ARG A C 1
ATOM 1593 O O . ARG A 1 205 ? -11.100 -12.707 1.506 1.00 87.56 205 ARG A O 1
ATOM 1600 N N . GLY A 1 206 ? -11.830 -13.339 3.542 1.00 84.44 206 GLY A N 1
ATOM 1601 C CA . GLY A 1 206 ? -10.955 -14.505 3.712 1.00 84.44 206 GLY A CA 1
ATOM 1602 C C . GLY A 1 206 ? -9.481 -14.183 3.982 1.00 84.44 206 GLY A C 1
ATOM 1603 O O . GLY A 1 206 ? -8.664 -15.090 4.051 1.00 84.44 206 GLY A O 1
ATOM 1604 N N . GLN A 1 207 ? -9.123 -12.905 4.134 1.00 84.56 207 GLN A N 1
ATOM 1605 C CA . GLN A 1 207 ? -7.740 -12.472 4.394 1.00 84.56 207 GLN A CA 1
ATOM 1606 C C . GLN A 1 207 ? -7.429 -12.348 5.894 1.00 84.56 207 GLN A C 1
ATOM 1608 O O . GLN A 1 207 ? -6.262 -12.271 6.289 1.00 84.56 207 GLN A O 1
ATOM 1613 N N . PHE A 1 208 ? -8.470 -12.341 6.729 1.00 93.75 208 PHE A N 1
ATOM 1614 C CA . PHE A 1 208 ? -8.385 -12.095 8.161 1.00 93.75 208 PHE A CA 1
ATOM 1615 C C . PHE A 1 208 ? -9.183 -13.132 8.956 1.00 93.75 208 PHE A C 1
ATOM 1617 O O . PHE A 1 208 ? -10.291 -13.505 8.574 1.00 93.75 208 PHE A O 1
ATOM 1624 N N . SER A 1 209 ? -8.614 -13.539 10.082 1.00 92.44 209 SER A N 1
ATOM 1625 C CA . SER A 1 209 ? -9.133 -14.495 11.052 1.00 92.44 209 SER A CA 1
ATOM 1626 C C . SER A 1 209 ? -9.548 -13.774 12.333 1.00 92.44 209 SER A C 1
ATOM 1628 O O . SER A 1 209 ? -9.027 -12.714 12.665 1.00 92.44 209 SER A O 1
ATOM 1630 N N . PHE A 1 210 ? -10.446 -14.374 13.111 1.00 91.75 210 PHE A N 1
ATOM 1631 C CA . PHE A 1 210 ? -10.977 -13.776 14.346 1.00 91.75 210 PHE A CA 1
ATOM 1632 C C . PHE A 1 210 ? -9.897 -13.452 15.391 1.00 91.75 210 PHE A C 1
ATOM 1634 O O . PHE A 1 210 ? -10.026 -12.474 16.120 1.00 91.75 210 PHE A O 1
ATOM 1641 N N . GLN A 1 211 ? -8.823 -14.244 15.434 1.00 93.19 211 GLN A N 1
ATOM 1642 C CA . GLN A 1 211 ? -7.718 -14.082 16.386 1.00 93.19 211 GLN A CA 1
ATOM 1643 C C . GLN A 1 211 ? -6.668 -13.051 15.941 1.00 93.19 211 GLN A C 1
ATOM 1645 O O . GLN A 1 211 ? -5.745 -12.748 16.700 1.00 93.19 211 GLN A O 1
ATOM 1650 N N . ASP A 1 212 ? -6.780 -12.516 14.721 1.00 95.50 212 ASP A N 1
ATOM 1651 C CA . ASP A 1 212 ? -5.803 -11.564 14.210 1.00 95.50 212 ASP A CA 1
ATOM 1652 C C . ASP A 1 212 ? -5.847 -10.268 15.031 1.00 95.50 212 ASP A C 1
ATOM 1654 O O . ASP A 1 212 ? -6.904 -9.661 15.234 1.00 95.50 212 ASP A O 1
ATOM 1658 N N . ARG A 1 213 ? -4.672 -9.835 15.500 1.00 96.75 213 ARG A N 1
ATOM 1659 C CA . ARG A 1 213 ? -4.508 -8.556 16.197 1.00 96.75 213 ARG A CA 1
ATOM 1660 C C . ARG A 1 213 ? -4.588 -7.410 15.203 1.00 96.75 213 ARG A C 1
ATOM 1662 O O . ARG A 1 213 ? -3.963 -7.459 14.142 1.00 96.75 213 ARG A O 1
ATOM 1669 N N . VAL A 1 214 ? -5.302 -6.359 15.576 1.00 97.12 214 VAL A N 1
ATOM 1670 C CA . VAL A 1 214 ? -5.466 -5.151 14.772 1.00 97.12 214 VAL A CA 1
ATOM 1671 C C . VAL A 1 214 ? -5.250 -3.904 15.619 1.00 97.12 214 VAL A C 1
ATOM 1673 O O . VAL A 1 214 ? -5.564 -3.876 16.810 1.00 97.12 214 VAL A O 1
ATOM 1676 N N . VAL A 1 215 ? -4.722 -2.860 14.988 1.00 97.56 215 VAL A N 1
ATOM 1677 C CA . VAL A 1 215 ? -4.669 -1.514 15.564 1.00 97.56 215 VAL A CA 1
ATOM 1678 C C . VAL A 1 215 ? -5.764 -0.675 14.924 1.00 97.56 215 VAL A C 1
ATOM 1680 O O . VAL A 1 215 ? -5.863 -0.610 13.705 1.00 97.56 215 VAL A O 1
ATOM 1683 N N . VAL A 1 216 ? -6.604 -0.035 15.728 1.00 96.06 216 VAL A N 1
ATOM 1684 C CA . VAL A 1 216 ? -7.700 0.815 15.255 1.00 96.06 216 VAL A CA 1
ATOM 1685 C C . VAL A 1 216 ? -7.347 2.272 15.512 1.00 96.06 216 VAL A C 1
ATOM 1687 O O . VAL A 1 216 ? -7.044 2.635 16.647 1.00 96.06 216 VAL A O 1
ATOM 1690 N N . ILE A 1 217 ? -7.441 3.107 14.476 1.00 92.88 217 ILE A N 1
ATOM 1691 C CA . ILE A 1 217 ? -7.380 4.567 14.613 1.00 92.88 217 ILE A CA 1
ATOM 1692 C C . ILE A 1 217 ? -8.811 5.091 14.597 1.00 92.88 217 ILE A C 1
ATOM 1694 O O . ILE A 1 217 ? -9.528 4.892 13.617 1.00 92.88 217 ILE A O 1
ATOM 1698 N N . SER A 1 218 ? -9.245 5.760 15.662 1.00 79.62 218 SER A N 1
ATOM 1699 C CA . SER A 1 218 ? -10.595 6.317 15.749 1.00 79.62 218 SER A CA 1
ATOM 1700 C C . SER A 1 218 ? -10.570 7.791 16.134 1.00 79.62 218 SER A C 1
ATOM 1702 O O . SER A 1 218 ? -9.977 8.167 17.137 1.00 79.62 218 SER A O 1
ATOM 1704 N N . ASP A 1 219 ? -11.267 8.596 15.333 1.00 67.38 219 ASP A N 1
ATOM 1705 C CA . ASP A 1 219 ? -11.571 10.022 15.568 1.00 67.38 219 ASP A CA 1
ATOM 1706 C C . ASP A 1 219 ? -12.933 10.185 16.290 1.00 67.38 219 ASP A C 1
ATOM 1708 O O . ASP A 1 219 ? -13.419 11.288 16.503 1.00 67.38 219 ASP A O 1
ATOM 1712 N N . ALA A 1 220 ? -13.636 9.077 16.577 1.00 50.69 220 ALA A N 1
ATOM 1713 C CA . ALA A 1 220 ? -15.066 9.110 16.909 1.00 50.69 220 ALA A CA 1
ATOM 1714 C C . ALA A 1 220 ? -15.452 8.404 18.217 1.00 50.69 220 ALA A C 1
ATOM 1716 O O . ALA A 1 220 ? -16.600 8.524 18.636 1.00 50.69 220 ALA A O 1
ATOM 1717 N N . LEU A 1 221 ? -14.543 7.668 18.866 1.00 45.41 221 LEU A N 1
ATOM 1718 C CA . LEU A 1 221 ? -14.891 6.843 20.035 1.00 45.41 221 LEU A CA 1
ATOM 1719 C C . LEU A 1 221 ? -14.998 7.605 21.363 1.00 45.41 221 LEU A C 1
ATOM 1721 O O . LEU A 1 221 ? -15.525 7.040 22.314 1.00 45.41 221 LEU A O 1
ATOM 1725 N N . ALA A 1 222 ? -14.572 8.868 21.441 1.00 44.28 222 ALA A N 1
ATOM 1726 C CA . ALA A 1 222 ? -14.508 9.603 22.711 1.00 44.28 222 ALA A CA 1
ATOM 1727 C C . ALA A 1 222 ? -15.216 10.977 22.699 1.00 44.28 222 ALA A C 1
ATOM 1729 O O . ALA A 1 222 ? -14.933 11.836 23.528 1.00 44.28 222 ALA A O 1
ATOM 1730 N N . GLY A 1 223 ? -16.185 11.176 21.798 1.00 45.72 223 GLY A N 1
ATOM 1731 C CA . GLY A 1 223 ? -16.838 12.475 21.604 1.00 45.72 223 GLY A CA 1
ATOM 1732 C C . GLY A 1 223 ? -16.076 13.351 20.609 1.00 45.72 223 GLY A C 1
ATOM 1733 O O . GLY A 1 223 ? -14.967 13.026 20.187 1.00 45.72 223 GLY A O 1
ATOM 1734 N N . SER A 1 224 ? -16.700 14.435 20.150 1.00 48.00 224 SER A N 1
ATOM 1735 C CA . SER A 1 224 ? -16.095 15.328 19.158 1.00 48.00 224 SER A CA 1
ATOM 1736 C C . SER A 1 224 ? -14.744 15.861 19.650 1.00 48.00 224 SER A C 1
ATOM 1738 O O . SER A 1 224 ? -14.711 16.600 20.631 1.00 48.00 224 SER A O 1
ATOM 1740 N N . GLY A 1 225 ? -13.659 15.529 18.943 1.00 59.81 225 GLY A N 1
ATOM 1741 C CA . GLY A 1 225 ? -12.329 16.108 19.164 1.00 59.81 225 GLY A CA 1
ATOM 1742 C C . GLY A 1 225 ? -11.301 15.210 19.856 1.00 59.81 225 GLY A C 1
ATOM 1743 O O . GLY A 1 225 ? -10.206 15.691 20.128 1.00 59.81 225 GLY A O 1
ATOM 1744 N N . VAL A 1 226 ? -11.609 13.937 20.130 1.00 67.00 226 VAL A N 1
ATOM 1745 C CA . VAL A 1 226 ? -10.645 13.001 20.733 1.00 67.00 226 VAL A CA 1
ATOM 1746 C C . VAL A 1 226 ? -10.191 11.957 19.717 1.00 67.00 226 VAL A C 1
ATOM 1748 O O . VAL A 1 226 ? -11.003 11.226 19.148 1.00 67.00 226 VAL A O 1
ATOM 1751 N N . GLU A 1 227 ? -8.875 11.851 19.545 1.00 80.38 227 GLU A N 1
ATOM 1752 C CA . GLU A 1 227 ? -8.242 10.811 18.738 1.00 80.38 227 GLU A CA 1
ATOM 1753 C C . GLU A 1 227 ? -7.721 9.687 19.637 1.00 80.38 227 GLU A C 1
ATOM 1755 O O . GLU A 1 227 ? -7.094 9.932 20.666 1.00 80.38 227 GLU A O 1
ATOM 1760 N N . ALA A 1 228 ? -7.987 8.439 19.253 1.00 87.75 228 ALA A N 1
ATOM 1761 C CA . ALA A 1 228 ? -7.578 7.262 20.007 1.00 87.75 228 ALA A CA 1
ATOM 1762 C C . ALA A 1 228 ? -6.959 6.196 19.098 1.00 87.75 228 ALA A C 1
ATOM 1764 O O . ALA A 1 228 ? -7.448 5.931 17.994 1.00 87.75 228 ALA A O 1
ATOM 1765 N N . ILE A 1 229 ? -5.920 5.539 19.616 1.00 94.06 229 ILE A N 1
ATOM 1766 C CA . ILE A 1 229 ? -5.307 4.341 19.039 1.00 94.06 229 ILE A CA 1
ATOM 1767 C C . ILE A 1 229 ? -5.650 3.171 19.959 1.00 94.06 229 ILE A C 1
ATOM 1769 O O . ILE A 1 229 ? -5.395 3.232 21.160 1.00 94.06 229 ILE A O 1
ATOM 1773 N N . GLN A 1 230 ? -6.243 2.111 19.414 1.00 93.94 230 GLN A N 1
ATOM 1774 C CA . GLN A 1 230 ? -6.670 0.946 20.192 1.00 93.94 230 GLN A CA 1
ATOM 1775 C C . GLN A 1 230 ? -6.044 -0.329 19.648 1.00 93.94 230 GLN A C 1
ATOM 1777 O O . GLN A 1 230 ? -5.999 -0.528 18.437 1.00 93.94 230 GLN A O 1
ATOM 1782 N N . ILE A 1 231 ? -5.627 -1.218 20.545 1.00 96.06 231 ILE A N 1
ATOM 1783 C CA . ILE A 1 231 ? -5.255 -2.593 20.207 1.00 96.06 231 ILE A CA 1
ATOM 1784 C C . ILE A 1 231 ? -6.489 -3.463 20.428 1.00 96.06 231 ILE A C 1
ATOM 1786 O O . ILE A 1 231 ? -7.094 -3.414 21.498 1.00 96.06 231 ILE A O 1
ATOM 1790 N N . ARG A 1 232 ? -6.875 -4.238 19.418 1.00 95.06 232 ARG A N 1
ATOM 1791 C CA . ARG A 1 232 ? -8.044 -5.125 19.454 1.00 95.06 232 ARG A CA 1
ATOM 1792 C C . ARG A 1 232 ? -7.713 -6.456 18.786 1.00 95.06 232 ARG A C 1
ATOM 1794 O O . ARG A 1 232 ? -6.788 -6.534 17.974 1.00 95.06 232 ARG A O 1
ATOM 1801 N N . GLN A 1 233 ? -8.487 -7.489 19.079 1.00 95.06 233 GLN A N 1
ATOM 1802 C CA . GLN A 1 233 ? -8.635 -8.641 18.191 1.00 95.06 233 GLN A CA 1
ATOM 1803 C C . GLN A 1 233 ? -9.866 -8.452 17.303 1.00 95.06 233 GLN A C 1
ATOM 1805 O O . GLN A 1 233 ? -10.797 -7.727 17.655 1.00 95.06 233 GLN A O 1
ATOM 1810 N N . ILE A 1 234 ? -9.892 -9.101 16.137 1.00 93.62 234 ILE A N 1
ATOM 1811 C CA . ILE A 1 234 ? -11.059 -9.033 15.244 1.00 93.62 234 ILE A CA 1
ATOM 1812 C C . ILE A 1 234 ? -12.319 -9.588 15.927 1.00 93.62 234 ILE A C 1
ATOM 1814 O O . ILE A 1 234 ? -13.403 -9.049 15.708 1.00 93.62 234 ILE A O 1
ATOM 1818 N N . SER A 1 235 ? -12.186 -10.601 16.787 1.00 92.88 235 SER A N 1
ATOM 1819 C CA . SER A 1 235 ? -13.273 -11.122 17.625 1.00 92.88 235 SER A CA 1
ATOM 1820 C C . SER A 1 235 ? -13.920 -10.057 18.508 1.00 92.88 235 SER A C 1
ATOM 1822 O O . SER A 1 235 ? -15.140 -10.046 18.625 1.00 92.88 235 SER A O 1
ATOM 1824 N N . ASP A 1 236 ? -13.135 -9.133 19.067 1.00 91.00 236 ASP A N 1
ATOM 1825 C CA . ASP A 1 236 ? -13.623 -8.104 20.000 1.00 91.00 236 ASP A CA 1
ATOM 1826 C C . ASP A 1 236 ? -14.528 -7.078 19.309 1.00 91.00 236 ASP A C 1
ATOM 1828 O O . ASP A 1 236 ? -15.324 -6.400 19.953 1.00 91.00 236 ASP A O 1
ATOM 1832 N N . LEU A 1 237 ? -14.392 -6.950 17.987 1.00 90.06 237 LEU A N 1
ATOM 1833 C CA . LEU A 1 237 ? -15.194 -6.051 17.160 1.00 90.06 237 LEU A CA 1
ATOM 1834 C C . LEU A 1 237 ? -16.504 -6.704 16.700 1.00 90.06 237 LEU A C 1
ATOM 1836 O O . LEU A 1 237 ? -17.354 -6.049 16.094 1.00 90.06 237 LEU A O 1
ATOM 1840 N N . LEU A 1 238 ? -16.665 -8.007 16.917 1.00 88.69 238 LEU A N 1
ATOM 1841 C CA . LEU A 1 238 ? -17.812 -8.773 16.458 1.00 88.69 238 LEU A CA 1
ATOM 1842 C C . LEU A 1 238 ? -18.749 -9.107 17.630 1.00 88.69 238 LEU A C 1
ATOM 1844 O O . LEU A 1 238 ? -18.339 -9.102 18.787 1.00 88.69 238 LEU A O 1
ATOM 1848 N N . PRO A 1 239 ? -20.043 -9.366 17.362 1.00 81.62 239 PRO A N 1
ATOM 1849 C CA . PRO A 1 239 ? -20.968 -9.758 18.416 1.00 81.62 239 PRO A CA 1
ATOM 1850 C C . PRO A 1 239 ? -20.525 -11.093 19.036 1.00 81.62 239 PRO A C 1
ATOM 1852 O O . PRO A 1 239 ? -20.060 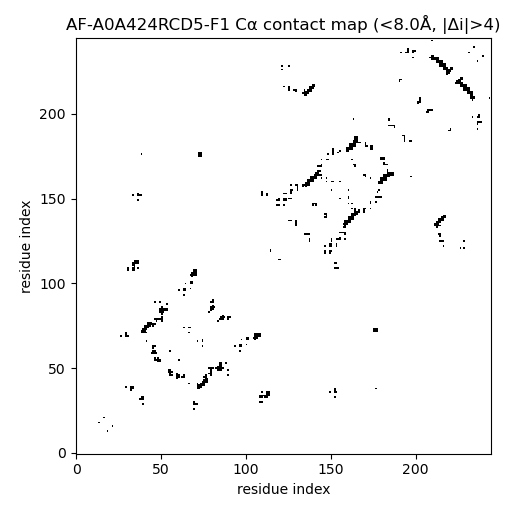-11.959 18.299 1.00 81.62 239 PRO A O 1
ATOM 1855 N N . PRO A 1 240 ? -20.769 -11.335 20.334 1.00 66.69 240 PRO A N 1
ATOM 1856 C CA . PRO A 1 240 ? -20.289 -12.530 21.042 1.00 66.69 240 PRO A CA 1
ATOM 1857 C C . PRO A 1 240 ? -20.733 -13.877 20.434 1.00 66.69 240 PRO A C 1
ATOM 1859 O O . PRO A 1 240 ? -20.109 -14.897 20.702 1.00 66.69 240 PRO A O 1
ATOM 1862 N N . ASN A 1 241 ? -21.759 -13.888 19.574 1.00 61.59 241 ASN A N 1
ATOM 1863 C CA . ASN A 1 241 ? -22.278 -15.091 18.909 1.00 61.59 241 ASN A CA 1
ATOM 1864 C C . ASN A 1 241 ? -21.797 -15.274 17.456 1.00 61.59 241 ASN A C 1
ATOM 1866 O O . ASN A 1 241 ? -22.338 -16.112 16.737 1.00 61.59 241 ASN A O 1
ATOM 1870 N N . SER A 1 242 ? -20.834 -14.488 16.967 1.00 61.78 242 SER A N 1
ATOM 1871 C CA . SER A 1 242 ? -20.237 -14.746 15.652 1.00 61.78 242 SER A CA 1
ATOM 1872 C C . SER A 1 242 ? -19.195 -15.857 15.763 1.00 61.78 242 SER A C 1
ATOM 1874 O O . SER A 1 242 ? -18.039 -15.597 16.093 1.00 61.78 242 SER A O 1
ATOM 1876 N N . SER A 1 243 ? -19.604 -17.094 15.500 1.00 53.41 243 SER A N 1
ATOM 1877 C CA . SER A 1 243 ? -18.682 -18.214 15.323 1.00 53.41 243 SER A CA 1
ATOM 1878 C C . SER A 1 243 ? -17.870 -18.051 14.029 1.00 53.41 243 SER A C 1
ATOM 1880 O O . SER A 1 243 ? -18.376 -17.463 13.063 1.00 53.41 243 SER A O 1
ATOM 1882 N N . PRO A 1 244 ? -16.618 -18.546 13.984 1.00 54.88 244 PRO A N 1
ATOM 1883 C CA . PRO A 1 244 ? -15.882 -18.639 12.733 1.00 54.88 244 PRO A CA 1
ATOM 1884 C C . PRO A 1 244 ? -16.671 -19.480 11.715 1.00 54.88 244 PRO A C 1
ATOM 1886 O O . PRO A 1 244 ? -17.353 -20.421 12.130 1.00 54.88 244 PRO A O 1
ATOM 1889 N N . PRO A 1 245 ? -16.653 -19.099 10.424 1.00 52.50 245 PRO A N 1
ATOM 1890 C CA . PRO A 1 245 ? -17.275 -19.886 9.367 1.00 52.50 245 PRO A CA 1
ATOM 1891 C C . PRO A 1 245 ? -16.594 -21.247 9.202 1.00 52.50 245 PRO A C 1
ATOM 1893 O O . PRO A 1 245 ? -15.377 -21.341 9.489 1.00 52.50 245 PRO A O 1
#

Nearest PDB structures (foldseek):
  8eds-assembly1_B-2  TM=8.910E-01  e=4.243E-18  Escherichia coli
  3g2g-assembly2_A  TM=8.529E-01  e=3.567E-17  Homo sapiens
  4qgc-assembly1_A  TM=8.615E-01  e=5.086E-17  Homo sapiens
  3eoe-assembly1_C  TM=8.829E-01  e=1.101E-15  Toxoplasma gondii
  6k0k-assembly2_C  TM=8.723E-01  e=3.813E-15  Escherichia coli

pLDDT: mean 87.23, std 16.57, range [26.2, 97.88]

Secondary structure (DSSP, 8-state):
------------TTSSS-GGGHHHHHHHHHHHHHHTT---EEESSSSGGGGT-SS--HHHHHHHHHHHHTT-SEEE--HHHHT-S-HHHHHHHHHHHHHHHHTS----GGGG----SHHHHHHHHHHHHHHHTT-SEEEEE-SSSHHHHHHHHT--SSSEEEEEES-HHHHHHHTTSTTEEEEE-PPPSSHHHHHHHHHHHHHHTTS--TT-EEEEEESSTTSTT--EEEEEEGGGGS-TT----

Mean predicted aligned error: 7.43 Å

Radius of gyration: 21.28 Å; Cα contacts (8 Å, |Δi|>4): 403; chains: 1; bounding box: 47×55×61 Å

Sequence (245 aa):
AANLQRGHPCESPGVEIRLEVLPRIQRRIIRTCAEMGKRVIVATHMLESMIANAMPTRAEVTDVANAVYEEADAIMLSGETAVGRYPIKCVEILDRIARSTESSRGLRFTDNLRLENDKQHIAQAAVNLAESISAKAIIVPTRRGRMASWVTNCHPQKSIICAFTNDSRTRRQLVLNRNVLSYRIKFSSDPEKTLCSAAKIMVKRGQFSFQDRVVVISDALAGSGVEAIQIRQISDLLPPNSSPP

Foldseek 3Di:
DDDDDDDDDDDDPPPPDDPVCVVVVLLVVLLVCLQALHAAEAEDPLQVVQLEDLDGDPVSLVVLLLCLLSPHFYYDDDSNQVRGPHNPSVVVSSVVSNVVSLVDHHPPSNVNHDDDDPLLVVLLVLLVVCVVVVFQAEEAEDAQCVSVSSVLSNPRSRHAYEYEYQDPVSQVVCVSGHRYDYYHDDDDLAVLVVLQRSLVVCLVVVVDDQQGKYWYWDCRHPPHPDIDIDIDGSVVSHDVPDDRD